Protein AF-A0A6A6LRE2-F1 (afdb_monomer)

Nearest PDB structures (foldseek):
  7k46-assembly1_A  TM=4.903E-01  e=3.511E+00  Leishmania major
  8ri0-assembly1_B  TM=2.936E-01  e=2.768E+00  Calditerrivibrio nitroreducens DSM 19672
  7mcc-assembly1_A  TM=1.899E-01  e=9.495E-01  synthetic construct
  8b1n-assembly1_B  TM=1.953E-01  e=1.826E+00  Calditerrivibrio nitroreducens DSM 19672

Solvent-accessible surface area (backbone atoms only — not comparable to full-atom values): 10966 Å² total; per-residue (Å²): 141,81,86,86,85,83,89,87,81,65,94,79,67,70,78,84,81,46,69,27,75,50,78,63,72,45,72,69,55,50,36,72,47,63,49,80,88,80,60,58,72,62,46,54,52,52,38,48,55,50,32,63,72,76,34,50,70,57,55,57,51,50,75,78,42,86,87,75,54,40,70,54,39,33,53,69,32,59,40,67,54,50,74,66,56,50,50,51,52,45,44,75,71,64,58,61,95,83,73,78,80,80,84,83,68,97,49,86,91,42,59,67,55,53,45,52,51,40,48,72,25,52,33,29,34,40,63,42,68,86,39,69,65,47,44,52,35,51,50,47,24,65,73,72,33,80,87,69,39,53,73,47,69,76,58,44,37,61,49,36,48,51,64,71,71,40,86,81,79,49,68,79,81,71,59,83,132

Structure (mmCIF, N/CA/C/O backbone):
data_AF-A0A6A6LRE2-F1
#
_entry.id   AF-A0A6A6LRE2-F1
#
loop_
_atom_site.group_PDB
_atom_site.id
_atom_site.type_symbol
_atom_site.label_atom_id
_atom_site.label_alt_id
_atom_site.label_comp_id
_atom_site.label_asym_id
_atom_site.label_entity_id
_atom_site.label_seq_id
_atom_site.pdbx_PDB_ins_code
_atom_site.Cartn_x
_atom_site.Cartn_y
_atom_site.Cartn_z
_atom_site.occupancy
_atom_site.B_iso_or_equiv
_atom_site.auth_seq_id
_atom_site.auth_comp_id
_atom_site.auth_asym_id
_atom_site.auth_atom_id
_atom_site.pdbx_PDB_model_num
ATOM 1 N N . MET A 1 1 ? 33.422 -39.144 -22.796 1.00 39.78 1 MET A N 1
ATOM 2 C CA . MET A 1 1 ? 33.133 -37.848 -22.150 1.00 39.78 1 MET A CA 1
ATOM 3 C C . MET A 1 1 ? 33.343 -36.748 -23.174 1.00 39.78 1 MET A C 1
ATOM 5 O O . MET A 1 1 ? 34.479 -36.394 -23.447 1.00 39.78 1 MET A O 1
ATOM 9 N N . THR A 1 2 ? 32.272 -36.246 -23.777 1.00 32.09 2 THR A N 1
ATOM 10 C CA . THR A 1 2 ? 32.307 -35.033 -24.606 1.00 32.09 2 THR A CA 1
ATOM 11 C C . THR A 1 2 ? 31.165 -34.155 -24.126 1.00 32.09 2 THR A C 1
ATOM 13 O O . THR A 1 2 ? 29.997 -34.486 -24.305 1.00 32.09 2 THR A O 1
ATOM 16 N N . SER A 1 3 ? 31.539 -33.102 -23.403 1.00 36.81 3 SER A N 1
ATOM 17 C CA . SER A 1 3 ? 30.652 -32.123 -22.783 1.00 36.81 3 SER A CA 1
ATOM 18 C C . SER A 1 3 ? 29.884 -31.359 -23.862 1.00 36.81 3 SER A C 1
ATOM 20 O O . SER A 1 3 ? 30.458 -30.544 -24.581 1.00 36.81 3 SER A O 1
ATOM 22 N N . THR A 1 4 ? 28.585 -31.620 -23.995 1.00 38.66 4 THR A N 1
ATOM 23 C CA . THR A 1 4 ? 27.664 -30.771 -24.758 1.00 38.66 4 THR A CA 1
ATOM 24 C C . THR A 1 4 ? 27.274 -29.571 -23.904 1.00 38.66 4 THR A C 1
ATOM 26 O O . THR A 1 4 ? 26.197 -29.528 -23.315 1.00 38.66 4 THR A O 1
ATOM 29 N N . ALA A 1 5 ? 28.167 -28.590 -23.833 1.00 47.06 5 ALA A N 1
ATOM 30 C CA . ALA A 1 5 ? 27.846 -27.247 -23.380 1.00 47.06 5 ALA A CA 1
ATOM 31 C C . ALA A 1 5 ? 27.631 -26.352 -24.607 1.00 47.06 5 ALA A C 1
ATOM 33 O O . ALA A 1 5 ? 28.566 -25.722 -25.086 1.00 47.06 5 ALA A O 1
ATOM 34 N N . SER A 1 6 ? 26.406 -26.305 -25.132 1.00 43.59 6 SER A N 1
ATOM 35 C CA . SER A 1 6 ? 25.909 -25.139 -25.877 1.00 43.59 6 SER A CA 1
ATOM 36 C C . SER A 1 6 ? 24.416 -25.267 -26.169 1.00 43.59 6 SER A C 1
ATOM 38 O O . SER A 1 6 ? 23.988 -25.999 -27.056 1.00 43.59 6 SER A O 1
ATOM 40 N N . LYS A 1 7 ? 23.605 -24.512 -25.425 1.00 48.03 7 LYS A N 1
ATOM 41 C CA . LYS A 1 7 ? 22.405 -23.840 -25.949 1.00 48.03 7 LYS A CA 1
ATOM 42 C C . LYS A 1 7 ? 21.837 -22.913 -24.883 1.00 48.03 7 LYS A C 1
ATOM 44 O O . LYS A 1 7 ? 20.821 -23.192 -24.262 1.00 48.03 7 LYS A O 1
ATOM 49 N N . MET A 1 8 ? 22.509 -21.786 -24.667 1.00 41.78 8 MET A N 1
ATOM 50 C CA . MET A 1 8 ? 21.867 -20.649 -24.014 1.00 41.78 8 MET A CA 1
ATOM 51 C C . MET A 1 8 ? 22.554 -19.348 -24.423 1.00 41.78 8 MET A C 1
ATOM 53 O O . MET A 1 8 ? 23.252 -18.719 -23.645 1.00 41.78 8 MET A O 1
ATOM 57 N N . ASN A 1 9 ? 22.408 -18.990 -25.697 1.00 49.28 9 ASN A N 1
ATOM 58 C CA . ASN A 1 9 ? 22.479 -17.599 -26.137 1.00 49.28 9 ASN A CA 1
ATOM 59 C C . ASN A 1 9 ? 21.846 -17.504 -27.524 1.00 49.28 9 ASN A C 1
ATOM 61 O O . ASN A 1 9 ? 22.518 -17.535 -28.550 1.00 49.28 9 ASN A O 1
ATOM 65 N N . ASP A 1 10 ? 20.516 -17.465 -27.530 1.00 46.81 10 ASP A N 1
ATOM 66 C CA . ASP A 1 10 ? 19.758 -16.966 -28.668 1.00 46.81 10 ASP A CA 1
ATOM 67 C C . ASP A 1 10 ? 19.654 -15.435 -28.517 1.00 46.81 10 ASP A C 1
ATOM 69 O O . ASP A 1 10 ? 18.978 -14.969 -27.593 1.00 46.81 10 ASP A O 1
ATOM 73 N N . PRO A 1 11 ? 20.312 -14.640 -29.381 1.00 50.22 11 PRO A N 1
ATOM 74 C CA . PRO A 1 11 ? 20.306 -13.180 -29.307 1.00 50.22 11 PRO A CA 1
ATOM 75 C C . PRO A 1 11 ? 18.932 -12.560 -29.625 1.00 50.22 11 PRO A C 1
ATOM 77 O O . PRO A 1 11 ? 18.766 -11.349 -29.498 1.00 50.22 11 PRO A O 1
ATOM 80 N N . THR A 1 12 ? 17.935 -13.362 -30.020 1.00 53.50 12 THR A N 1
ATOM 81 C CA . THR A 1 12 ? 16.563 -12.900 -30.282 1.00 53.50 12 THR A CA 1
ATOM 82 C C . THR A 1 12 ? 15.656 -12.940 -29.049 1.00 53.50 12 THR A C 1
ATOM 84 O O . THR A 1 12 ? 14.583 -12.327 -29.048 1.00 53.50 12 THR A O 1
ATOM 87 N N . ARG A 1 13 ? 16.074 -13.600 -27.959 1.00 50.62 13 ARG A N 1
ATOM 88 C CA . ARG A 1 13 ? 15.261 -13.709 -26.746 1.00 50.62 13 ARG A CA 1
ATOM 89 C C . ARG A 1 13 ? 15.410 -12.443 -25.903 1.00 50.62 13 ARG A C 1
ATOM 91 O O . ARG A 1 13 ? 16.277 -12.354 -25.038 1.00 50.62 13 ARG A O 1
ATOM 98 N N . ARG A 1 14 ? 14.548 -11.449 -26.153 1.00 58.88 14 ARG A N 1
ATOM 99 C CA . ARG A 1 14 ? 14.408 -10.291 -25.253 1.00 58.88 14 ARG A CA 1
ATOM 100 C C . ARG A 1 14 ? 14.178 -10.809 -23.824 1.00 58.88 14 ARG A C 1
ATOM 102 O O . ARG A 1 14 ? 13.341 -11.703 -23.665 1.00 58.88 14 ARG A O 1
ATOM 109 N N . PRO A 1 15 ? 14.891 -10.292 -22.806 1.00 64.00 15 PRO A N 1
ATOM 110 C CA . PRO A 1 15 ? 14.626 -10.675 -21.427 1.00 64.00 15 PRO A CA 1
ATOM 111 C C . PRO A 1 15 ? 13.144 -10.441 -21.122 1.00 64.00 15 PRO A C 1
ATOM 113 O O . PRO A 1 15 ? 12.577 -9.419 -21.519 1.00 64.00 15 PRO A O 1
ATOM 116 N N . SER A 1 16 ? 12.505 -11.431 -20.496 1.00 69.19 16 SER A N 1
ATOM 117 C CA . SER A 1 16 ? 11.096 -11.345 -20.123 1.00 69.19 16 SER A CA 1
ATOM 118 C C . SER A 1 16 ? 10.904 -10.132 -19.226 1.00 69.19 16 SER A C 1
ATOM 120 O O . SER A 1 16 ? 11.509 -10.060 -18.157 1.00 69.19 16 SER A O 1
ATOM 122 N N . ARG A 1 17 ? 10.078 -9.185 -19.672 1.00 80.06 17 ARG A N 1
ATOM 123 C CA . ARG A 1 17 ? 9.753 -8.019 -18.860 1.00 80.06 17 ARG A CA 1
ATOM 124 C C . ARG A 1 17 ? 8.827 -8.409 -17.726 1.00 80.06 17 ARG A C 1
ATOM 126 O O . ARG A 1 17 ? 7.897 -9.186 -17.947 1.00 80.06 17 ARG A O 1
ATOM 133 N N . TYR A 1 18 ? 9.044 -7.845 -16.549 1.00 84.00 18 TYR A N 1
ATOM 134 C CA . TYR A 1 18 ? 8.196 -8.121 -15.398 1.00 84.00 18 TYR A CA 1
ATOM 135 C C . TYR A 1 18 ? 7.998 -6.896 -14.508 1.00 84.00 18 TYR A C 1
ATOM 137 O O . TYR A 1 18 ? 8.853 -6.013 -14.399 1.00 84.00 18 TYR A O 1
ATOM 145 N N . LEU A 1 19 ? 6.826 -6.858 -13.875 1.00 86.62 19 LEU A N 1
ATOM 146 C CA . LEU A 1 19 ? 6.500 -5.917 -12.816 1.00 86.62 19 LEU A CA 1
ATOM 147 C C . LEU A 1 19 ? 6.725 -6.607 -11.473 1.00 86.62 19 LEU A C 1
ATOM 149 O O . LEU A 1 19 ? 6.211 -7.702 -11.250 1.00 86.62 19 LEU A O 1
ATOM 153 N N . ALA A 1 20 ? 7.455 -5.952 -10.577 1.00 88.12 20 ALA A N 1
ATOM 154 C CA . ALA A 1 20 ? 7.550 -6.367 -9.185 1.00 88.12 20 ALA A CA 1
ATOM 155 C C . ALA A 1 20 ? 6.545 -5.570 -8.347 1.00 88.12 20 ALA A C 1
ATOM 157 O O . ALA A 1 20 ? 6.558 -4.338 -8.371 1.00 88.12 20 ALA A O 1
ATOM 158 N N . LEU A 1 21 ? 5.678 -6.269 -7.610 1.00 87.88 21 LEU A N 1
ATOM 159 C CA . LEU A 1 21 ? 4.723 -5.670 -6.681 1.00 87.88 21 LEU A CA 1
ATOM 160 C C . LEU A 1 21 ? 5.134 -5.992 -5.245 1.00 87.88 21 LEU A C 1
ATOM 162 O O . LEU A 1 21 ? 5.097 -7.147 -4.833 1.00 87.88 21 LEU A O 1
ATOM 166 N N . HIS A 1 22 ? 5.456 -4.965 -4.467 1.00 87.94 22 HIS A N 1
ATOM 167 C CA . HIS A 1 22 ? 5.666 -5.095 -3.031 1.00 87.94 22 HIS A CA 1
ATOM 168 C C . HIS A 1 22 ? 4.371 -4.768 -2.269 1.00 87.94 22 HIS A C 1
ATOM 170 O O . HIS A 1 22 ? 3.950 -3.607 -2.183 1.00 87.94 22 HIS A O 1
ATOM 176 N N . LEU A 1 23 ? 3.733 -5.811 -1.729 1.00 86.38 23 LEU A N 1
ATOM 177 C CA . LEU A 1 23 ? 2.517 -5.725 -0.920 1.00 86.38 23 LEU A CA 1
ATOM 178 C C . LEU A 1 23 ? 2.867 -5.663 0.573 1.00 86.38 23 LEU A C 1
ATOM 180 O O . LEU A 1 23 ? 3.292 -6.653 1.157 1.00 86.38 23 LEU A O 1
ATOM 184 N N . ARG A 1 24 ? 2.621 -4.521 1.221 1.00 88.38 24 ARG A N 1
ATOM 185 C CA . ARG A 1 24 ? 2.691 -4.377 2.684 1.00 88.38 24 ARG A CA 1
ATOM 186 C C . ARG A 1 24 ? 1.304 -4.562 3.310 1.00 88.38 24 ARG A C 1
ATOM 188 O O . ARG A 1 24 ? 0.664 -3.591 3.712 1.00 88.38 24 ARG A O 1
ATOM 195 N N . PHE A 1 25 ? 0.838 -5.809 3.344 1.00 89.25 25 PHE A N 1
ATOM 196 C CA . PHE A 1 25 ? -0.450 -6.214 3.929 1.00 89.25 25 PHE A CA 1
ATOM 197 C C . PHE A 1 25 ? -0.252 -7.344 4.955 1.00 89.25 25 PHE A C 1
ATOM 199 O O . PHE A 1 25 ? -0.850 -8.410 4.877 1.00 89.25 25 PHE A O 1
ATOM 206 N N . GLU A 1 26 ? 0.669 -7.120 5.888 1.00 88.56 26 GLU A N 1
ATOM 207 C CA . GLU A 1 26 ? 0.989 -8.034 6.988 1.00 88.56 26 GLU A CA 1
ATOM 208 C C . GLU A 1 26 ? 0.145 -7.704 8.231 1.00 88.56 26 GLU A C 1
ATOM 210 O O . GLU A 1 26 ? -0.308 -6.569 8.403 1.00 88.56 26 GLU A O 1
ATOM 215 N N . VAL A 1 27 ? -0.062 -8.687 9.116 1.00 90.56 27 VAL A N 1
ATOM 216 C CA . VAL A 1 27 ? -0.924 -8.548 10.307 1.00 90.56 27 VAL A CA 1
ATOM 217 C C . VAL A 1 27 ? -0.505 -7.394 11.224 1.00 90.56 27 VAL A C 1
ATOM 219 O O . VAL A 1 27 ? -1.363 -6.693 11.756 1.00 90.56 27 VAL A O 1
ATOM 222 N N . ASP A 1 28 ? 0.797 -7.135 11.356 1.00 90.88 28 ASP A N 1
ATOM 223 C CA . ASP A 1 28 ? 1.349 -6.018 12.125 1.00 90.88 28 AS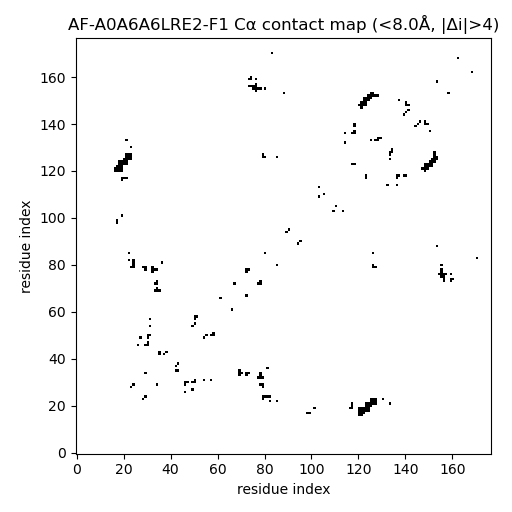P A CA 1
ATOM 224 C C . ASP A 1 28 ? 0.906 -4.665 11.545 1.00 90.88 28 ASP A C 1
ATOM 226 O O . ASP A 1 28 ? 0.428 -3.797 12.277 1.00 90.88 28 ASP A O 1
ATOM 230 N N . MET A 1 29 ? 0.992 -4.508 10.224 1.00 91.44 29 MET A N 1
ATOM 231 C CA . MET A 1 29 ? 0.617 -3.298 9.503 1.00 91.44 29 MET A CA 1
ATOM 232 C C . MET A 1 29 ? -0.897 -3.077 9.531 1.00 91.44 29 MET A C 1
ATOM 234 O O . MET A 1 29 ? -1.368 -1.962 9.779 1.00 91.44 29 MET A O 1
ATOM 238 N N . ILE A 1 30 ? -1.669 -4.142 9.306 1.00 93.00 30 ILE A N 1
ATOM 239 C CA . ILE A 1 30 ? -3.135 -4.134 9.349 1.00 93.00 30 ILE A CA 1
ATOM 240 C C . ILE A 1 30 ? -3.600 -3.731 10.755 1.00 93.00 30 ILE A C 1
ATOM 242 O O . ILE A 1 30 ? -4.378 -2.783 10.906 1.00 93.00 30 ILE A O 1
ATOM 246 N N . ALA A 1 31 ? -3.055 -4.366 11.796 1.00 93.75 31 ALA A N 1
ATOM 247 C CA . ALA A 1 31 ? -3.342 -4.038 13.185 1.00 93.75 31 ALA A CA 1
ATOM 248 C C . ALA A 1 31 ? -2.956 -2.587 13.514 1.00 93.75 31 ALA A C 1
ATOM 250 O O . ALA A 1 31 ? -3.795 -1.833 14.012 1.00 93.75 31 ALA A O 1
ATOM 251 N N . TYR A 1 32 ? -1.740 -2.151 13.180 1.00 92.62 32 TYR A N 1
ATOM 252 C CA . TYR A 1 32 ? -1.270 -0.793 13.465 1.00 92.62 32 TYR A CA 1
ATOM 253 C C . TYR A 1 32 ? -2.113 0.299 12.781 1.00 92.62 32 TYR A C 1
ATOM 255 O O . TYR A 1 32 ? -2.292 1.383 13.334 1.00 92.62 32 TYR A O 1
ATOM 263 N N . SER A 1 33 ? -2.672 0.020 11.597 1.00 92.31 33 SER A N 1
ATOM 264 C CA . SER A 1 33 ? -3.427 1.003 10.807 1.00 92.31 33 SER A CA 1
ATOM 265 C C . SER A 1 33 ? -4.772 1.437 11.403 1.00 92.31 33 SER A C 1
ATOM 267 O O . SER A 1 33 ? -5.283 2.482 11.008 1.00 92.31 33 SER A O 1
ATOM 269 N N . LEU A 1 34 ? -5.342 0.656 12.334 1.00 93.25 34 LEU A N 1
ATOM 270 C CA . LEU A 1 34 ? -6.691 0.848 12.908 1.00 93.25 34 LEU A CA 1
ATOM 271 C C . LEU A 1 34 ? -7.839 0.859 11.881 1.00 93.25 34 LEU A C 1
ATOM 273 O O . LEU A 1 34 ? -8.947 1.290 12.194 1.00 93.25 34 LEU A O 1
ATOM 277 N N . CYS A 1 35 ? -7.580 0.399 10.660 1.00 92.12 35 CYS A N 1
ATOM 278 C CA . CYS A 1 35 ? -8.588 0.286 9.619 1.00 92.12 35 CYS A CA 1
ATOM 279 C C . CYS A 1 35 ? -9.359 -1.035 9.711 1.00 92.12 35 CYS A C 1
ATOM 281 O O . CYS A 1 35 ? -8.946 -1.962 10.409 1.00 92.12 35 CYS A O 1
ATOM 283 N N . GLU A 1 36 ? -10.463 -1.086 8.969 1.00 90.69 36 GLU A N 1
ATOM 284 C CA . GLU A 1 36 ? -11.266 -2.285 8.728 1.00 90.69 36 GLU A CA 1
ATOM 285 C C . GLU A 1 36 ? -11.164 -2.664 7.241 1.00 90.69 36 GLU A C 1
ATOM 287 O O . GLU A 1 36 ? -11.062 -1.784 6.366 1.00 90.69 36 GLU A O 1
ATOM 292 N N . PHE A 1 37 ? -11.160 -3.969 6.962 1.00 89.81 37 PHE A N 1
ATOM 293 C CA . PHE A 1 37 ? -10.911 -4.538 5.631 1.00 89.81 37 PHE A CA 1
ATOM 294 C C . PHE A 1 37 ? -12.008 -5.497 5.161 1.00 89.81 37 PHE A C 1
ATOM 296 O O . PHE A 1 37 ? -11.875 -6.106 4.105 1.00 89.81 37 PHE A O 1
ATOM 303 N N . GLY A 1 38 ? -13.129 -5.554 5.883 1.00 85.94 38 GLY A N 1
ATOM 304 C CA . GLY A 1 38 ? -14.327 -6.281 5.462 1.00 85.94 38 GLY A CA 1
ATOM 305 C C . GLY A 1 38 ? -14.488 -7.669 6.080 1.00 85.94 38 GLY A C 1
ATOM 306 O O . GLY A 1 38 ? -15.487 -8.321 5.801 1.00 85.94 38 GLY A O 1
ATOM 307 N N . GLY A 1 39 ? -13.588 -8.106 6.967 1.00 85.56 39 GLY A N 1
ATOM 308 C CA . GLY A 1 39 ? -13.686 -9.395 7.664 1.00 85.56 39 GLY A CA 1
ATOM 309 C C . GLY A 1 39 ? -14.659 -9.439 8.857 1.00 85.56 39 GLY A C 1
ATOM 310 O O . GLY A 1 39 ? -14.627 -10.380 9.647 1.00 85.56 39 GLY A O 1
ATOM 311 N N . GLY A 1 40 ? -15.522 -8.430 9.018 1.00 91.44 40 GLY A N 1
ATOM 312 C CA . GLY A 1 40 ? -16.585 -8.423 10.029 1.00 91.44 40 GLY A CA 1
ATOM 313 C C . GLY A 1 40 ? -16.091 -8.398 11.482 1.00 91.44 40 GLY A C 1
ATOM 314 O O . GLY A 1 40 ? -15.034 -7.854 11.797 1.00 91.44 40 GLY A O 1
ATOM 315 N N . GLU A 1 41 ? -16.890 -8.954 12.396 1.00 94.06 41 GLU A N 1
ATOM 316 C CA . GLU A 1 41 ? -16.588 -8.938 13.838 1.00 94.06 41 GLU A CA 1
ATOM 317 C C . GLU A 1 41 ? -15.398 -9.828 14.218 1.00 94.06 41 GLU A C 1
ATOM 319 O O . GLU A 1 41 ? -14.703 -9.545 15.197 1.00 94.06 41 GLU A O 1
ATOM 324 N N . ASP A 1 42 ? -15.124 -10.869 13.432 1.00 94.69 42 ASP A N 1
ATOM 325 C CA . ASP A 1 42 ? -13.981 -11.749 13.661 1.00 94.69 42 ASP A CA 1
ATOM 326 C C . ASP A 1 42 ? -12.660 -11.013 13.397 1.00 94.69 42 ASP A C 1
ATOM 328 O O . ASP A 1 42 ? -11.802 -10.983 14.282 1.00 94.69 42 ASP A O 1
ATOM 332 N N . GLU A 1 43 ? -12.546 -10.295 12.269 1.00 92.56 43 GLU A N 1
ATOM 333 C CA . GLU A 1 43 ? -11.396 -9.421 11.975 1.00 92.56 43 GLU A CA 1
ATOM 334 C C . GLU A 1 43 ? -11.176 -8.397 13.096 1.00 92.56 43 GLU A C 1
ATOM 336 O O . GLU A 1 43 ? -10.060 -8.223 13.595 1.00 92.56 43 GLU A O 1
ATOM 341 N N . LYS A 1 44 ? -12.246 -7.728 13.541 1.00 93.56 44 LYS A N 1
ATOM 342 C CA . LYS A 1 44 ? -12.154 -6.720 14.608 1.00 93.56 44 LYS A CA 1
ATOM 343 C C . LYS A 1 44 ? -11.622 -7.319 15.904 1.00 93.56 44 LYS A C 1
ATOM 345 O O . LYS A 1 44 ? -10.774 -6.701 16.555 1.00 93.56 44 LYS A O 1
ATOM 350 N N . ARG A 1 45 ? -12.109 -8.505 16.281 1.00 95.50 45 ARG A N 1
ATOM 351 C CA . ARG A 1 45 ? -11.697 -9.211 17.499 1.00 95.50 45 ARG A CA 1
ATOM 352 C C . ARG A 1 45 ? -10.229 -9.623 17.430 1.00 95.50 45 ARG A C 1
ATOM 354 O O . ARG A 1 45 ? -9.484 -9.340 18.368 1.00 95.50 45 ARG A O 1
ATOM 361 N N . GLU A 1 46 ? -9.805 -10.228 16.327 1.00 95.31 46 GLU A N 1
ATOM 362 C CA . GLU A 1 46 ? -8.425 -10.688 16.134 1.00 95.31 46 GLU A CA 1
ATOM 363 C C . GLU A 1 46 ? -7.432 -9.525 16.111 1.00 95.31 46 GLU A C 1
ATOM 365 O O . GLU A 1 46 ? -6.448 -9.524 16.855 1.00 95.31 46 GLU A O 1
ATOM 370 N N . LEU A 1 47 ? -7.719 -8.474 15.338 1.00 94.50 47 LEU A N 1
ATOM 371 C CA . LEU A 1 47 ? -6.846 -7.305 15.272 1.00 94.50 47 LEU A CA 1
ATOM 372 C C . LEU A 1 47 ? -6.801 -6.550 16.602 1.00 94.50 47 LEU A C 1
ATOM 374 O O . LEU A 1 47 ? -5.766 -5.984 16.950 1.00 94.50 47 LEU A O 1
ATOM 378 N N . LYS A 1 48 ? -7.898 -6.524 17.368 1.00 93.88 48 LYS A N 1
ATOM 379 C CA . LYS A 1 48 ? -7.894 -5.953 18.720 1.00 93.88 48 LYS A CA 1
ATOM 380 C C . LYS A 1 48 ? -6.950 -6.729 19.641 1.00 93.88 48 LYS A C 1
ATOM 382 O O . LYS A 1 48 ? -6.083 -6.104 20.250 1.00 93.88 48 LYS A O 1
ATOM 387 N N . ALA A 1 49 ? -7.054 -8.0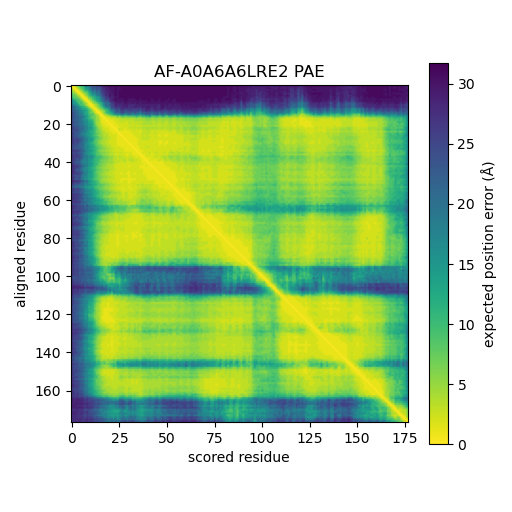56 19.677 1.00 95.25 49 ALA A N 1
ATOM 388 C CA . ALA A 1 49 ? -6.165 -8.898 20.480 1.00 95.25 49 ALA A CA 1
ATOM 389 C C . ALA A 1 49 ? -4.689 -8.743 20.063 1.00 95.25 49 ALA A C 1
ATOM 391 O O . ALA A 1 49 ? -3.800 -8.640 20.914 1.00 95.25 49 ALA A O 1
ATOM 392 N N . TYR A 1 50 ? -4.417 -8.642 18.757 1.00 96.12 50 TYR A N 1
ATOM 393 C CA . TYR A 1 50 ? -3.068 -8.390 18.249 1.00 96.12 50 TYR A CA 1
ATOM 394 C C . TYR A 1 50 ? -2.525 -7.031 18.717 1.00 96.12 50 TYR A C 1
ATOM 396 O O . TYR A 1 50 ? -1.380 -6.938 19.156 1.00 96.12 50 TYR A O 1
ATOM 404 N N . ARG A 1 51 ? -3.341 -5.968 18.685 1.00 95.25 51 ARG A N 1
ATOM 405 C CA . ARG A 1 51 ? -2.928 -4.627 19.142 1.00 95.25 51 ARG A CA 1
ATOM 406 C C . ARG A 1 51 ? -2.639 -4.579 20.634 1.00 95.25 51 ARG A C 1
ATOM 408 O O . ARG A 1 51 ? -1.666 -3.950 21.033 1.00 95.25 51 ARG A O 1
ATOM 415 N N . GLU A 1 52 ? -3.469 -5.226 21.442 1.00 93.94 52 GLU A N 1
ATOM 416 C CA . GLU A 1 52 ? -3.295 -5.263 22.897 1.00 93.94 52 GLU A CA 1
ATOM 417 C C . GLU A 1 52 ? -2.006 -5.990 23.296 1.00 93.94 52 GLU A C 1
ATOM 419 O O . GLU A 1 52 ? -1.323 -5.560 24.223 1.00 93.94 52 GLU A O 1
ATOM 424 N N . SER A 1 53 ? -1.637 -7.038 22.558 1.00 95.69 53 SER A N 1
ATOM 425 C CA . SER A 1 53 ? -0.417 -7.810 22.812 1.00 95.69 53 SER A CA 1
ATOM 426 C C . SER A 1 53 ? 0.851 -7.171 22.229 1.00 95.69 53 SER A C 1
ATOM 428 O O . SER A 1 53 ? 1.871 -7.122 22.912 1.00 95.69 53 SER A O 1
ATOM 430 N N . HIS A 1 54 ? 0.809 -6.661 20.994 1.00 95.88 54 HIS A N 1
ATOM 431 C CA . HIS A 1 54 ? 2.010 -6.228 20.259 1.00 95.88 54 HIS A CA 1
ATOM 432 C C . HIS A 1 54 ? 2.212 -4.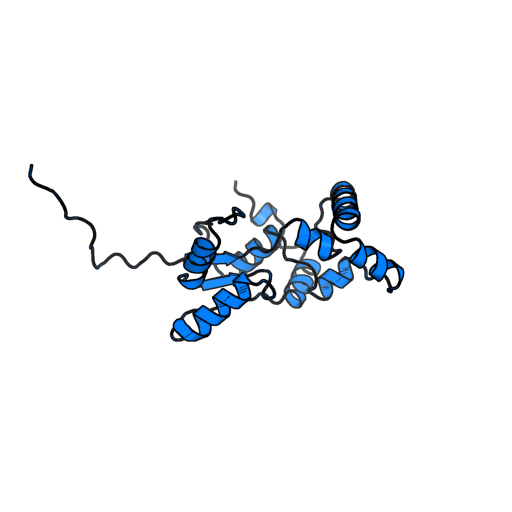708 20.235 1.00 95.88 54 HIS A C 1
ATOM 434 O O . HIS A 1 54 ? 3.327 -4.234 20.022 1.00 95.88 54 HIS A O 1
ATOM 440 N N . PHE A 1 55 ? 1.154 -3.925 20.461 1.00 95.25 55 PHE A N 1
ATOM 441 C CA . PHE A 1 55 ? 1.188 -2.462 20.387 1.00 95.25 55 PHE A CA 1
ATOM 442 C C . PHE A 1 55 ? 0.578 -1.787 21.634 1.00 95.25 55 PHE A C 1
ATOM 444 O O . PHE A 1 55 ? -0.270 -0.899 21.496 1.00 95.25 55 PHE A O 1
ATOM 451 N N . PRO A 1 56 ? 1.018 -2.124 22.864 1.00 93.00 56 PRO A N 1
ATOM 452 C CA . PRO A 1 56 ? 0.427 -1.578 24.091 1.00 93.00 56 PRO A CA 1
ATOM 453 C C . PRO A 1 56 ? 0.500 -0.043 24.151 1.00 93.00 56 PRO A C 1
ATOM 455 O O . PRO A 1 56 ? -0.486 0.618 24.473 1.00 93.00 56 PRO A O 1
ATOM 458 N N . LEU A 1 57 ? 1.622 0.543 23.717 1.00 92.12 57 LEU A N 1
ATOM 459 C CA . LEU A 1 57 ? 1.811 2.000 23.663 1.00 92.12 57 LEU A CA 1
ATOM 460 C C . LEU A 1 57 ? 0.875 2.695 22.659 1.00 92.12 57 LEU A C 1
ATOM 462 O O . LEU A 1 57 ? 0.495 3.852 22.853 1.00 92.12 57 LEU A O 1
ATOM 466 N N . LEU A 1 58 ? 0.496 2.009 21.573 1.00 89.81 58 LEU A N 1
ATOM 467 C CA . LEU A 1 58 ? -0.486 2.529 20.619 1.00 89.81 58 LEU A CA 1
ATOM 468 C C . LEU A 1 58 ? -1.861 2.610 21.286 1.00 89.81 58 LEU A C 1
ATOM 470 O O . LEU A 1 58 ? -2.523 3.641 21.186 1.00 89.81 58 LEU A O 1
ATOM 474 N N . ILE A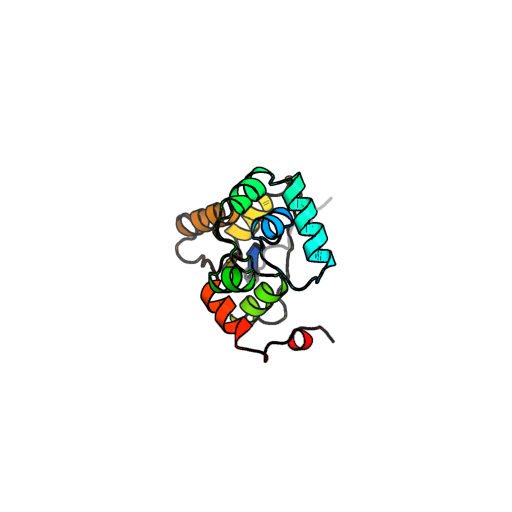 1 59 ? -2.265 1.555 21.997 1.00 91.12 59 ILE A N 1
ATOM 475 C CA . ILE A 1 59 ? -3.536 1.514 22.726 1.00 91.12 59 ILE A CA 1
ATOM 476 C C . ILE A 1 59 ? -3.588 2.601 23.806 1.00 91.12 59 ILE A C 1
ATOM 478 O O . ILE A 1 59 ? -4.595 3.300 23.915 1.00 91.12 59 ILE A O 1
ATOM 482 N N . GLU A 1 60 ? -2.507 2.811 24.559 1.00 90.00 60 GLU A N 1
ATOM 483 C CA . GLU A 1 60 ? -2.429 3.904 25.538 1.00 90.00 60 GLU A CA 1
ATOM 484 C C . GLU A 1 60 ? -2.586 5.283 24.891 1.00 90.00 60 GLU A C 1
ATOM 486 O O . GLU A 1 60 ? -3.364 6.110 25.368 1.00 90.00 60 GLU A O 1
ATOM 491 N N . ARG A 1 61 ? -1.915 5.527 23.760 1.00 88.69 61 ARG A N 1
ATOM 492 C CA . ARG A 1 61 ? -2.048 6.791 23.022 1.00 88.69 61 ARG A CA 1
ATOM 493 C C . ARG A 1 61 ? -3.473 7.017 22.523 1.00 88.69 61 ARG A C 1
ATOM 495 O O . ARG A 1 61 ? -3.953 8.151 22.550 1.00 88.69 61 ARG A O 1
ATOM 502 N N . LEU A 1 62 ? -4.145 5.960 22.072 1.00 87.94 62 LEU A N 1
ATOM 503 C CA . LEU A 1 62 ? -5.515 6.043 21.569 1.00 87.94 62 LEU A CA 1
ATOM 504 C C . LEU A 1 62 ? -6.515 6.417 22.660 1.00 87.94 62 LEU A C 1
ATOM 506 O O . LEU A 1 62 ? -7.438 7.170 22.370 1.00 87.94 62 LEU A O 1
ATOM 510 N N . LYS A 1 63 ? -6.302 5.988 23.912 1.00 88.00 63 LYS A N 1
ATOM 511 C CA . LYS A 1 63 ? -7.141 6.411 25.050 1.00 88.00 63 LYS A CA 1
ATOM 512 C C . LYS A 1 63 ? -7.114 7.927 25.270 1.00 88.00 63 LYS A C 1
ATOM 514 O O . LYS A 1 63 ? -8.115 8.500 25.681 1.00 88.00 63 LYS A O 1
ATOM 519 N N . ASN A 1 64 ? -5.986 8.567 24.961 1.00 87.94 64 ASN A N 1
ATOM 520 C CA . ASN A 1 64 ? -5.773 10.005 25.149 1.00 87.94 64 ASN A CA 1
ATOM 521 C C . ASN A 1 64 ? -6.064 10.838 23.888 1.00 87.94 64 ASN A C 1
ATOM 523 O O . ASN A 1 64 ? -5.897 12.056 23.902 1.00 87.94 64 ASN A O 1
ATOM 527 N N . SER A 1 65 ? -6.458 10.197 22.785 1.00 86.50 65 SER A N 1
ATOM 528 C CA . SER A 1 65 ? -6.658 10.846 21.487 1.00 86.50 65 SER A CA 1
ATOM 529 C C . SER A 1 65 ? -8.126 10.817 21.077 1.00 86.50 65 SER A C 1
ATOM 531 O O . SER A 1 65 ? -8.876 9.917 21.447 1.00 86.50 65 SER A O 1
ATOM 533 N N . LYS A 1 66 ? -8.547 11.780 20.248 1.00 87.25 66 LYS A N 1
ATOM 534 C CA . LYS A 1 66 ? -9.875 11.728 19.627 1.00 87.25 66 LYS A CA 1
ATOM 535 C C . LYS A 1 66 ? -9.956 10.494 18.709 1.00 87.25 66 LYS A C 1
ATOM 537 O O . LYS A 1 66 ? -9.086 10.355 17.845 1.00 87.25 66 LYS A O 1
ATOM 542 N N . PRO A 1 67 ? -10.978 9.629 18.847 1.00 85.12 67 PRO A N 1
ATOM 543 C CA . PRO A 1 67 ? -11.136 8.486 17.961 1.00 85.12 67 PRO A CA 1
ATOM 544 C C . PRO A 1 67 ? -11.426 8.969 16.536 1.00 85.12 67 PRO A C 1
ATOM 546 O O . PRO A 1 67 ? -12.302 9.808 16.320 1.00 85.12 67 PRO A O 1
ATOM 549 N N . ILE A 1 68 ? -10.673 8.442 15.570 1.00 89.44 68 ILE A N 1
ATOM 550 C CA . ILE A 1 68 ? -10.903 8.643 14.136 1.00 89.44 68 ILE A CA 1
ATOM 551 C C . ILE A 1 68 ? -11.581 7.380 13.615 1.00 89.44 68 ILE A C 1
ATOM 553 O O . ILE A 1 68 ? -11.128 6.274 13.906 1.00 89.44 68 ILE A O 1
ATOM 557 N N . SER A 1 69 ? -12.666 7.537 12.857 1.00 90.56 69 SER A N 1
ATOM 558 C CA . SER A 1 69 ? -13.371 6.381 12.296 1.00 90.56 69 SER A CA 1
ATOM 559 C C . SER A 1 69 ? -12.510 5.651 11.246 1.00 90.56 69 SER A C 1
ATOM 561 O O . SER A 1 69 ? -11.768 6.309 10.507 1.00 90.56 69 SER A O 1
ATOM 563 N N . PRO A 1 70 ? -12.630 4.317 11.103 1.00 89.81 70 PRO A N 1
ATOM 564 C CA . PRO A 1 70 ? -11.926 3.564 10.058 1.00 89.81 70 PRO A CA 1
ATOM 565 C C . PRO A 1 70 ? -12.156 4.128 8.647 1.00 89.81 70 PRO A C 1
ATOM 567 O O . PRO A 1 70 ? -11.220 4.264 7.856 1.00 89.81 70 PRO A O 1
ATOM 570 N N . SER A 1 71 ? -13.385 4.557 8.351 1.00 87.94 71 SER A N 1
ATOM 571 C CA . SER A 1 71 ? -13.749 5.181 7.073 1.00 87.94 71 SER A CA 1
ATOM 572 C C . SER A 1 71 ? -13.022 6.508 6.834 1.00 87.94 71 SER A C 1
ATOM 574 O O . SER A 1 71 ? -12.634 6.822 5.708 1.00 87.94 71 SER A O 1
ATOM 576 N N . GLU A 1 72 ? -12.802 7.301 7.881 1.00 91.25 72 GLU A N 1
ATOM 577 C CA . GLU A 1 72 ? -12.038 8.546 7.793 1.00 91.25 72 GLU A CA 1
ATOM 578 C C . GLU A 1 72 ? -10.538 8.277 7.608 1.00 91.25 72 GLU A C 1
ATOM 580 O O . GLU A 1 72 ? -9.901 8.915 6.767 1.00 91.25 72 GLU A O 1
ATOM 585 N N . LEU A 1 73 ? -9.976 7.272 8.292 1.00 91.56 73 LEU A N 1
ATOM 586 C CA . LEU A 1 73 ? -8.594 6.823 8.062 1.00 91.56 73 LEU A CA 1
ATOM 587 C C . LEU A 1 73 ? -8.374 6.391 6.606 1.00 91.56 73 LEU A C 1
ATOM 589 O O . LEU A 1 73 ? -7.362 6.761 5.996 1.00 91.56 73 LEU A O 1
ATOM 593 N N . ARG A 1 74 ? -9.343 5.671 6.029 1.00 90.44 74 ARG A N 1
ATOM 594 C CA . ARG A 1 74 ? -9.341 5.261 4.619 1.00 90.44 74 ARG A CA 1
ATOM 595 C C . ARG A 1 74 ? -9.340 6.475 3.692 1.00 90.44 74 ARG A C 1
ATOM 597 O O . ARG A 1 74 ? -8.440 6.588 2.862 1.00 90.44 74 ARG A O 1
ATOM 604 N N . LYS A 1 75 ? -10.252 7.435 3.891 1.00 89.69 75 LYS A N 1
ATOM 605 C CA . LYS A 1 75 ? -10.315 8.694 3.113 1.00 89.69 75 LYS A CA 1
ATOM 606 C C . LYS A 1 75 ? -9.026 9.515 3.198 1.00 89.69 75 LYS A C 1
ATOM 608 O O . LYS A 1 75 ? -8.593 10.113 2.215 1.00 89.69 75 LYS A O 1
ATOM 613 N N . LEU A 1 76 ? -8.363 9.509 4.354 1.00 91.25 76 LEU A N 1
ATOM 614 C CA . LEU A 1 76 ? -7.068 10.164 4.551 1.00 91.25 76 LEU A CA 1
ATOM 615 C C . LEU A 1 76 ? -5.892 9.400 3.915 1.00 91.25 76 LEU A C 1
ATOM 617 O O . LEU A 1 76 ? -4.767 9.907 3.932 1.00 91.25 76 LEU A O 1
ATOM 621 N N . GLY A 1 77 ? -6.125 8.220 3.331 1.00 89.88 77 GLY A N 1
ATOM 622 C CA . GLY A 1 77 ? -5.103 7.374 2.715 1.00 89.88 77 GLY A CA 1
ATOM 623 C C . GLY A 1 77 ? -4.160 6.723 3.730 1.00 89.88 77 GLY A C 1
ATOM 624 O O . GLY A 1 77 ? -3.018 6.403 3.385 1.00 89.88 77 GLY A O 1
ATOM 625 N N . ARG A 1 78 ? -4.604 6.581 4.988 1.00 91.31 78 ARG A N 1
ATOM 626 C CA . ARG A 1 78 ? -3.822 5.981 6.081 1.00 91.31 78 ARG A CA 1
ATOM 627 C C . ARG A 1 78 ? -3.927 4.459 6.117 1.00 91.31 78 ARG A C 1
ATOM 629 O O . ARG A 1 78 ? -3.004 3.825 6.616 1.00 91.31 78 ARG A O 1
ATOM 636 N N . CYS A 1 79 ? -4.984 3.884 5.548 1.00 91.31 79 CYS A N 1
ATOM 637 C CA . CYS A 1 79 ? -5.114 2.434 5.446 1.00 91.31 79 CYS A CA 1
ATOM 638 C C . CYS A 1 79 ? -4.151 1.855 4.395 1.00 91.31 79 CYS A C 1
ATOM 640 O O . CYS A 1 79 ? -3.914 2.501 3.365 1.00 91.31 79 CYS A O 1
ATOM 642 N N . PRO A 1 80 ? -3.581 0.663 4.630 1.00 91.69 80 PRO A N 1
ATOM 643 C CA . PRO A 1 80 ? -2.943 -0.119 3.581 1.00 91.69 80 PRO A CA 1
ATOM 644 C C . PRO A 1 80 ? -3.973 -0.520 2.515 1.00 91.69 80 PRO A C 1
ATOM 646 O O . PRO A 1 80 ? -5.167 -0.602 2.799 1.00 91.69 80 PRO A O 1
ATOM 649 N N . LEU A 1 81 ? -3.497 -0.743 1.289 1.00 88.81 81 LEU A N 1
ATOM 650 C CA . LEU A 1 81 ? -4.322 -1.328 0.232 1.00 88.81 81 LEU A CA 1
ATOM 651 C C . LEU A 1 81 ? -4.462 -2.826 0.489 1.00 88.81 81 LEU A C 1
ATOM 653 O O . LEU A 1 81 ? -3.454 -3.473 0.789 1.00 88.81 81 LEU A O 1
ATOM 657 N N . THR A 1 82 ? -5.669 -3.364 0.339 1.00 87.88 82 THR A N 1
ATOM 658 C CA . THR A 1 82 ? -5.866 -4.816 0.339 1.00 87.88 82 THR A CA 1
ATOM 659 C C . THR A 1 82 ? -5.246 -5.438 -0.917 1.00 87.88 82 THR A C 1
ATOM 661 O O . THR A 1 82 ? -5.013 -4.731 -1.910 1.00 87.88 82 THR A O 1
ATOM 664 N N . PRO A 1 83 ? -4.953 -6.749 -0.912 1.00 85.06 83 PRO A N 1
ATOM 665 C CA . PRO A 1 83 ? -4.498 -7.448 -2.110 1.00 85.06 83 PRO A CA 1
ATOM 666 C C . PRO A 1 83 ? -5.443 -7.245 -3.304 1.00 85.06 83 PRO A C 1
ATOM 668 O O . PRO A 1 83 ? -4.979 -7.024 -4.423 1.00 85.06 83 PRO A O 1
ATOM 671 N N . GLU A 1 84 ? -6.753 -7.226 -3.059 1.00 81.44 84 GLU A N 1
ATOM 672 C CA . GLU A 1 84 ? -7.788 -6.979 -4.063 1.00 81.44 84 GLU A CA 1
ATOM 673 C C . GLU A 1 84 ? -7.674 -5.557 -4.621 1.00 81.44 84 GLU A C 1
ATOM 675 O O . GLU A 1 84 ? -7.557 -5.375 -5.830 1.00 81.44 84 GLU A O 1
ATOM 680 N N . GLU A 1 85 ? -7.611 -4.534 -3.762 1.00 86.12 85 GLU A N 1
ATOM 681 C CA . GLU A 1 85 ? -7.439 -3.143 -4.197 1.00 86.12 85 GLU A CA 1
ATOM 682 C C . GLU A 1 85 ? -6.145 -2.951 -5.002 1.00 86.12 85 GLU A C 1
ATOM 684 O O . GLU A 1 85 ? -6.128 -2.235 -6.005 1.00 86.12 85 GLU A O 1
ATOM 689 N N . ALA A 1 86 ? -5.054 -3.606 -4.599 1.00 85.88 86 ALA A N 1
ATOM 690 C CA . ALA A 1 86 ? -3.795 -3.568 -5.333 1.00 85.88 86 ALA A CA 1
ATOM 691 C C . ALA A 1 86 ? -3.923 -4.218 -6.724 1.00 85.88 86 ALA A C 1
ATOM 693 O O . ALA A 1 86 ? -3.420 -3.665 -7.707 1.00 85.88 86 ALA A O 1
ATOM 694 N N . ALA A 1 87 ? -4.638 -5.341 -6.834 1.00 81.62 87 ALA A N 1
ATOM 695 C CA . ALA A 1 87 ? -4.922 -5.996 -8.109 1.00 81.62 87 ALA A CA 1
ATOM 696 C C . ALA A 1 87 ? -5.798 -5.124 -9.028 1.00 81.62 87 ALA A C 1
ATOM 698 O O . ALA A 1 87 ? -5.518 -5.014 -10.228 1.00 81.62 87 ALA A O 1
ATOM 699 N N . LEU A 1 88 ? -6.804 -4.437 -8.474 1.00 81.81 88 LEU A N 1
ATOM 700 C CA . LEU A 1 88 ? -7.633 -3.473 -9.207 1.00 81.81 88 LEU A CA 1
ATOM 701 C C . LEU A 1 88 ? -6.796 -2.327 -9.777 1.00 81.81 88 LEU A C 1
ATOM 703 O O . LEU A 1 88 ? -6.942 -1.969 -10.946 1.00 81.81 88 LEU A O 1
ATOM 707 N N . VAL A 1 89 ? -5.882 -1.776 -8.973 1.00 83.81 89 VAL A N 1
ATOM 708 C CA . VAL A 1 89 ? -4.973 -0.705 -9.403 1.00 83.81 89 VAL A CA 1
ATOM 709 C C . VAL A 1 89 ? -4.087 -1.167 -10.554 1.00 83.81 89 VAL A C 1
ATOM 711 O O . VAL A 1 89 ? -3.971 -0.459 -11.552 1.00 83.81 89 VAL A O 1
ATOM 714 N N . LEU A 1 90 ? -3.481 -2.351 -10.449 1.00 82.62 90 LEU A N 1
ATOM 715 C CA . LEU A 1 90 ? -2.647 -2.895 -11.522 1.00 82.62 90 LEU A CA 1
ATOM 716 C C . LEU A 1 90 ? -3.457 -3.131 -12.800 1.00 82.62 90 LEU A C 1
ATOM 718 O O . LEU A 1 90 ? -3.016 -2.761 -13.887 1.00 82.62 90 LEU A O 1
ATOM 722 N N . THR A 1 91 ? -4.673 -3.659 -12.676 1.00 79.56 91 THR A N 1
ATOM 723 C CA . THR A 1 91 ? -5.553 -3.858 -13.833 1.00 79.56 91 THR A CA 1
ATOM 724 C C . THR A 1 91 ? -5.927 -2.523 -14.486 1.00 79.56 91 THR A C 1
ATOM 726 O O . THR A 1 91 ? -5.831 -2.383 -15.705 1.00 79.56 91 THR A O 1
ATOM 729 N N . GLY A 1 92 ? -6.264 -1.504 -13.688 1.00 79.69 92 GLY A N 1
ATOM 730 C CA . GLY A 1 92 ? -6.574 -0.154 -14.171 1.00 79.69 92 GLY A CA 1
ATOM 731 C C . GLY A 1 92 ? -5.400 0.554 -14.859 1.00 79.69 92 GLY A C 1
ATOM 732 O O . GLY A 1 92 ? -5.615 1.414 -15.709 1.00 79.69 92 GLY A O 1
ATOM 733 N N . LEU A 1 93 ? -4.157 0.168 -14.551 1.00 79.38 93 LEU A N 1
ATOM 734 C CA . LEU A 1 93 ? -2.949 0.652 -15.231 1.00 79.38 93 LEU A CA 1
ATOM 735 C C . LEU A 1 93 ? -2.666 -0.066 -16.565 1.00 79.38 93 LEU A C 1
ATOM 737 O O . LEU A 1 93 ? -1.672 0.235 -17.223 1.00 79.38 93 LEU A O 1
ATOM 741 N N . GLY A 1 94 ? -3.531 -0.993 -16.986 1.00 77.75 94 GLY A N 1
ATOM 742 C CA . GLY A 1 94 ? -3.422 -1.685 -18.270 1.00 77.75 94 GLY A CA 1
ATOM 743 C C . GLY 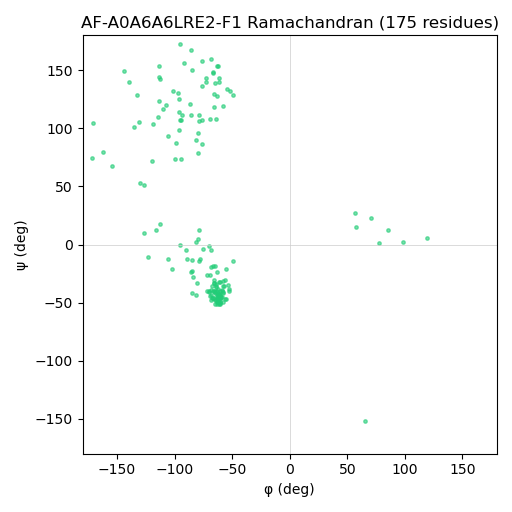A 1 94 ? -2.515 -2.916 -18.250 1.00 77.75 94 GLY A C 1
ATOM 744 O O . GLY A 1 94 ? -2.184 -3.444 -19.316 1.00 77.75 94 GLY A O 1
ATOM 745 N N . PHE A 1 95 ? -2.126 -3.403 -17.068 1.00 76.12 95 PHE A N 1
ATOM 746 C CA . PHE A 1 95 ? -1.435 -4.682 -16.946 1.00 76.12 95 PHE A CA 1
ATOM 747 C C . PHE A 1 95 ? -2.421 -5.815 -17.287 1.00 76.12 95 PHE A C 1
ATOM 749 O O . PHE A 1 95 ? -3.381 -6.071 -16.564 1.00 76.12 95 PHE A O 1
ATOM 756 N N . LYS A 1 96 ? -2.225 -6.444 -18.455 1.00 64.00 96 LYS A N 1
ATOM 757 C CA . LYS A 1 96 ? -3.132 -7.463 -19.011 1.00 64.00 96 LYS A CA 1
ATOM 758 C C . LYS A 1 96 ? -2.986 -8.817 -18.306 1.00 64.00 96 LYS A C 1
ATOM 760 O O . LYS A 1 96 ? -1.937 -9.132 -17.748 1.00 64.00 96 LYS A O 1
ATOM 765 N N . ARG A 1 97 ? -4.034 -9.642 -18.413 1.00 55.66 97 ARG A N 1
ATOM 766 C CA . ARG A 1 97 ? -4.059 -11.057 -17.994 1.00 55.66 97 ARG A CA 1
ATOM 767 C C . ARG A 1 97 ? -2.835 -11.795 -18.566 1.00 55.66 97 ARG A C 1
ATOM 769 O O . ARG A 1 97 ? -2.555 -11.673 -19.757 1.00 55.66 97 ARG A O 1
ATOM 776 N N . GLY A 1 98 ? -2.099 -12.504 -17.706 1.00 53.47 98 GLY A N 1
ATOM 777 C CA . GLY A 1 98 ? -0.786 -13.095 -18.015 1.00 53.47 98 GLY A CA 1
ATOM 778 C C . GLY A 1 98 ? 0.373 -12.577 -17.151 1.00 53.47 98 GLY A C 1
ATOM 779 O O . GLY A 1 98 ? 1.521 -12.932 -17.409 1.00 53.47 98 GLY A O 1
ATOM 780 N N . LEU A 1 99 ? 0.100 -11.749 -16.133 1.00 58.62 99 LEU A N 1
ATOM 781 C CA . LEU A 1 99 ? 1.094 -11.415 -15.111 1.00 58.62 99 LEU A CA 1
ATOM 782 C C . LEU A 1 99 ? 1.444 -12.661 -14.297 1.00 58.62 99 LEU A C 1
ATOM 784 O O . LEU A 1 99 ? 0.598 -13.218 -13.601 1.00 58.62 99 LEU A O 1
ATOM 788 N N . THR A 1 100 ? 2.708 -13.064 -14.349 1.00 53.69 100 THR A N 1
ATOM 789 C CA . THR A 1 100 ? 3.254 -14.027 -13.396 1.00 53.69 100 THR A CA 1
ATOM 790 C C . THR A 1 100 ? 3.498 -13.303 -12.078 1.00 53.69 100 THR A C 1
ATOM 792 O O . THR A 1 100 ? 4.428 -12.505 -11.965 1.00 53.69 100 THR A O 1
ATOM 795 N N . PHE A 1 101 ? 2.661 -13.570 -11.078 1.00 57.38 101 PHE A N 1
ATOM 796 C CA . PHE A 1 101 ? 2.887 -13.094 -9.718 1.00 57.38 101 PHE A CA 1
ATOM 797 C C . PHE A 1 101 ? 3.927 -13.989 -9.047 1.00 57.38 101 PHE A C 1
ATOM 799 O O . PHE A 1 101 ? 3.671 -15.161 -8.779 1.00 57.38 101 PHE A O 1
ATOM 806 N N . ILE A 1 102 ? 5.110 -13.441 -8.784 1.00 56.59 102 ILE A N 1
ATOM 807 C CA . ILE A 1 102 ? 6.117 -14.096 -7.950 1.00 56.59 102 ILE A CA 1
ATOM 808 C C . ILE A 1 102 ? 5.952 -13.518 -6.547 1.00 56.59 102 ILE A C 1
ATOM 810 O O . ILE A 1 102 ? 6.390 -12.402 -6.270 1.00 56.59 102 ILE A O 1
ATOM 814 N N . LEU A 1 103 ? 5.254 -14.258 -5.686 1.00 58.19 103 LEU A N 1
ATOM 815 C CA . LEU A 1 103 ? 5.111 -13.914 -4.276 1.00 58.19 103 LEU A CA 1
ATOM 816 C C . LEU A 1 103 ? 6.392 -14.315 -3.555 1.00 58.19 103 LEU A C 1
ATOM 818 O O . LEU A 1 103 ? 6.647 -15.498 -3.333 1.00 58.19 103 LEU A O 1
ATOM 822 N N . LEU A 1 104 ? 7.200 -13.326 -3.196 1.00 59.97 104 LEU A N 1
ATOM 823 C CA . LEU A 1 104 ? 8.309 -13.534 -2.283 1.00 59.97 104 LEU A CA 1
ATOM 824 C C . LEU A 1 104 ? 7.811 -13.166 -0.879 1.00 59.97 104 LEU A C 1
ATOM 826 O O . LEU A 1 104 ? 7.465 -12.019 -0.607 1.00 59.97 104 LEU A O 1
ATOM 830 N N . GLY A 1 105 ? 7.608 -14.194 -0.052 1.00 59.41 105 GLY A N 1
ATOM 831 C CA . GLY A 1 105 ? 7.030 -14.087 1.290 1.00 59.41 105 GLY A CA 1
ATOM 832 C C . GLY A 1 105 ? 8.090 -13.988 2.393 1.00 59.41 105 GLY A C 1
ATOM 833 O O . GLY A 1 105 ? 9.279 -14.183 2.133 1.00 59.41 105 GLY A O 1
ATOM 834 N N . PRO A 1 106 ? 7.674 -13.732 3.648 1.00 58.16 106 PRO A N 1
ATOM 835 C CA . PRO A 1 106 ? 8.581 -13.500 4.759 1.00 58.16 106 PRO A CA 1
ATOM 836 C C . PRO A 1 106 ? 9.187 -14.822 5.230 1.00 58.16 106 PRO A C 1
ATOM 838 O O . PRO A 1 106 ? 8.732 -15.460 6.174 1.00 58.16 106 PRO A O 1
ATOM 841 N N . ILE A 1 107 ? 10.277 -15.212 4.589 1.00 48.28 107 ILE A N 1
ATOM 842 C CA . ILE A 1 107 ? 11.354 -15.904 5.277 1.00 48.28 107 ILE A CA 1
ATOM 843 C C . ILE A 1 107 ? 12.518 -14.929 5.195 1.00 48.28 107 ILE A C 1
ATOM 845 O O . ILE A 1 107 ? 13.064 -14.705 4.118 1.00 48.28 107 ILE A O 1
ATOM 849 N N . CYS A 1 108 ? 12.898 -14.330 6.326 1.00 51.66 108 CYS A N 1
ATOM 850 C CA . CYS A 1 108 ? 13.968 -13.328 6.447 1.00 51.66 108 CYS A CA 1
ATOM 851 C C . CYS A 1 108 ? 15.299 -13.722 5.763 1.00 51.66 108 CYS A C 1
ATOM 853 O O . CYS A 1 108 ? 16.157 -12.874 5.545 1.00 51.66 108 CYS A O 1
ATOM 855 N N . MET A 1 109 ? 15.467 -14.997 5.396 1.00 55.38 109 MET A N 1
ATOM 856 C CA . MET A 1 109 ? 16.584 -15.528 4.617 1.00 55.38 109 MET A CA 1
ATOM 857 C C . MET A 1 109 ? 16.632 -15.019 3.160 1.00 55.38 109 MET A C 1
ATOM 859 O O . MET A 1 109 ? 17.687 -15.092 2.537 1.00 55.38 109 MET A O 1
ATOM 863 N N . MET A 1 110 ? 15.533 -14.479 2.614 1.00 64.69 110 MET A N 1
ATOM 864 C CA . MET A 1 110 ? 15.425 -14.062 1.207 1.00 64.69 110 MET A CA 1
ATOM 865 C C . MET A 1 110 ? 15.209 -12.555 0.976 1.00 64.69 110 MET A C 1
ATOM 867 O O . MET A 1 110 ? 14.991 -12.153 -0.161 1.00 64.69 110 MET A O 1
ATOM 871 N N . ALA A 1 111 ? 15.376 -11.691 1.985 1.00 75.19 111 ALA A N 1
ATOM 872 C CA . ALA A 1 111 ? 15.212 -10.235 1.810 1.00 75.19 111 ALA A CA 1
ATOM 873 C C . ALA A 1 111 ? 16.121 -9.640 0.708 1.00 75.19 111 ALA A C 1
ATOM 875 O O . ALA A 1 111 ? 15.768 -8.672 0.034 1.00 75.19 111 ALA A O 1
ATOM 876 N N . ALA A 1 112 ? 17.296 -10.243 0.491 1.00 82.94 112 ALA A N 1
ATOM 877 C CA . ALA A 1 112 ? 18.186 -9.881 -0.610 1.00 82.94 112 ALA A CA 1
ATOM 878 C C . ALA A 1 112 ? 17.601 -10.243 -1.988 1.00 82.94 112 ALA A C 1
ATOM 880 O O . ALA A 1 112 ? 17.793 -9.495 -2.945 1.00 82.94 112 ALA A O 1
ATOM 881 N N . LEU A 1 113 ? 16.875 -11.359 -2.097 1.00 83.44 113 LEU A N 1
ATOM 882 C CA . LEU A 1 113 ? 16.201 -11.758 -3.334 1.00 83.44 113 LEU A CA 1
ATOM 883 C C . LEU A 1 113 ? 15.019 -10.837 -3.634 1.00 83.44 113 LEU A C 1
ATOM 885 O O . LEU A 1 113 ? 14.877 -10.423 -4.781 1.00 83.44 113 LEU A O 1
ATOM 889 N N . ASP A 1 114 ? 14.254 -10.434 -2.617 1.00 83.50 114 ASP A N 1
ATOM 890 C CA . ASP A 1 114 ? 13.177 -9.444 -2.764 1.00 83.50 114 ASP A CA 1
ATOM 891 C C . ASP A 1 114 ? 13.728 -8.126 -3.300 1.00 83.50 114 ASP A C 1
ATOM 893 O O . ASP A 1 114 ? 13.189 -7.549 -4.247 1.00 83.50 114 ASP A O 1
ATOM 897 N N . PHE A 1 115 ? 14.854 -7.679 -2.734 1.00 88.25 115 PHE A N 1
ATOM 898 C CA . PHE A 1 115 ? 15.551 -6.495 -3.209 1.00 88.25 115 PHE A CA 1
ATOM 899 C C . PHE A 1 115 ? 16.004 -6.648 -4.663 1.00 88.25 115 PHE A C 1
ATOM 901 O O . PHE A 1 115 ? 15.695 -5.778 -5.472 1.00 88.25 115 PHE A O 1
ATOM 908 N N . ILE A 1 116 ? 16.695 -7.736 -5.023 1.00 88.38 116 ILE A N 1
ATOM 909 C CA . ILE A 1 116 ? 17.198 -7.950 -6.390 1.00 88.38 116 ILE A CA 1
ATOM 910 C C . ILE A 1 116 ? 16.042 -8.023 -7.395 1.00 88.38 116 ILE A C 1
ATOM 912 O O . ILE A 1 116 ? 16.096 -7.359 -8.433 1.00 88.38 116 ILE A O 1
ATOM 916 N N . ALA A 1 117 ? 14.983 -8.774 -7.090 1.00 87.00 117 ALA A N 1
ATOM 917 C CA . ALA A 1 117 ? 13.809 -8.898 -7.951 1.00 87.00 117 ALA A CA 1
ATOM 918 C C . ALA A 1 117 ? 13.111 -7.541 -8.142 1.00 87.00 117 ALA A C 1
ATOM 920 O O . ALA A 1 117 ? 12.795 -7.140 -9.259 1.00 87.00 117 ALA A O 1
ATOM 921 N N . CYS A 1 118 ? 12.927 -6.765 -7.075 1.00 89.00 118 CYS A N 1
ATOM 922 C CA . CYS A 1 118 ? 12.308 -5.447 -7.196 1.00 89.00 118 CYS A CA 1
ATOM 923 C C . CYS A 1 118 ? 13.224 -4.440 -7.916 1.00 89.00 118 CYS A C 1
ATOM 925 O O . CYS A 1 118 ? 12.765 -3.680 -8.772 1.00 89.00 118 CYS A O 1
ATOM 927 N N . ALA A 1 119 ? 14.525 -4.449 -7.619 1.00 90.12 119 ALA A N 1
ATOM 928 C CA . ALA A 1 119 ? 15.506 -3.539 -8.202 1.00 90.12 119 ALA A CA 1
ATOM 929 C C . ALA A 1 119 ? 15.685 -3.762 -9.709 1.00 90.12 119 ALA A C 1
ATOM 931 O O . ALA A 1 119 ? 15.772 -2.782 -10.448 1.00 90.12 119 ALA A O 1
ATOM 932 N N . THR A 1 120 ? 15.692 -5.021 -10.158 1.00 88.50 120 THR A N 1
ATOM 933 C CA . THR A 1 120 ? 15.929 -5.400 -11.564 1.00 88.50 120 THR A CA 1
ATOM 934 C C . THR A 1 120 ? 14.659 -5.487 -12.416 1.00 88.50 120 THR A C 1
ATOM 936 O O . THR A 1 120 ? 14.761 -5.673 -13.626 1.00 88.50 120 THR A O 1
ATOM 939 N N . SER A 1 121 ? 13.474 -5.323 -11.820 1.00 88.69 121 SER A N 1
ATOM 940 C CA . SER A 1 121 ? 12.199 -5.279 -12.548 1.00 88.69 121 SER A CA 1
ATOM 941 C C . SER A 1 121 ? 12.111 -4.111 -13.539 1.00 88.69 121 SER A C 1
ATOM 943 O O . SER A 1 121 ? 12.704 -3.051 -13.328 1.00 88.69 121 SER A O 1
ATOM 945 N N . ASP A 1 122 ? 11.312 -4.242 -14.598 1.00 87.94 122 ASP A N 1
ATOM 946 C CA . ASP A 1 122 ? 11.048 -3.122 -15.511 1.00 87.94 122 ASP A CA 1
ATOM 947 C C . ASP A 1 122 ? 10.214 -2.043 -14.815 1.00 87.94 122 ASP A C 1
ATOM 949 O O . ASP A 1 122 ? 10.462 -0.847 -14.957 1.00 87.94 122 ASP A O 1
ATOM 953 N N . VAL A 1 123 ? 9.243 -2.467 -14.006 1.00 88.69 123 VAL A N 1
ATOM 954 C CA . VAL A 1 123 ? 8.360 -1.582 -13.249 1.00 88.69 123 VAL A CA 1
ATOM 955 C C . VAL A 1 123 ? 8.274 -2.077 -11.814 1.00 88.69 123 VAL A C 1
ATOM 957 O O . VAL A 1 123 ? 7.945 -3.236 -11.576 1.00 88.69 123 VAL A O 1
ATOM 960 N N . PHE A 1 124 ? 8.504 -1.181 -10.859 1.00 90.75 124 PHE A N 1
ATOM 961 C CA . PHE A 1 124 ? 8.341 -1.483 -9.442 1.00 90.75 124 PHE A CA 1
ATOM 962 C C . PHE A 1 124 ? 7.092 -0.789 -8.901 1.00 90.75 124 PHE A C 1
ATOM 964 O O . PHE A 1 124 ? 7.002 0.435 -8.955 1.00 90.75 124 PHE A O 1
ATOM 971 N N . ALA A 1 125 ? 6.131 -1.549 -8.385 1.00 89.81 125 ALA A N 1
ATOM 972 C CA . ALA A 1 125 ? 4.934 -1.045 -7.724 1.00 89.81 125 ALA A CA 1
ATOM 973 C C . ALA A 1 125 ? 4.963 -1.388 -6.231 1.00 89.81 125 ALA A C 1
ATOM 975 O O . ALA A 1 125 ? 5.393 -2.469 -5.839 1.00 89.81 125 ALA A O 1
ATOM 976 N N . MET A 1 126 ? 4.479 -0.480 -5.386 1.00 89.12 126 MET A N 1
ATOM 977 C CA . MET A 1 126 ? 4.483 -0.666 -3.931 1.00 89.12 126 MET A CA 1
ATOM 978 C C . MET A 1 126 ? 3.178 -0.161 -3.307 1.00 89.12 126 MET A C 1
ATOM 980 O O . MET A 1 126 ? 2.687 0.905 -3.686 1.00 89.12 126 MET A O 1
ATOM 984 N N . THR A 1 127 ? 2.627 -0.879 -2.325 1.00 86.25 127 THR A N 1
ATOM 985 C CA . THR A 1 127 ? 1.437 -0.408 -1.581 1.00 86.25 127 THR A CA 1
ATOM 986 C C . THR A 1 127 ? 1.794 0.503 -0.408 1.00 86.25 127 THR A C 1
ATOM 988 O O . THR A 1 127 ? 0.988 1.350 -0.006 1.00 86.25 127 THR A O 1
ATOM 991 N N . ASP A 1 128 ? 3.023 0.390 0.101 1.00 84.94 128 ASP A N 1
ATOM 992 C CA . ASP A 1 128 ? 3.551 1.255 1.148 1.00 84.94 128 ASP A CA 1
ATOM 993 C C . ASP A 1 128 ? 4.974 1.740 0.857 1.00 84.94 128 ASP A C 1
ATOM 995 O O . ASP A 1 128 ? 5.970 1.062 1.112 1.00 84.94 128 ASP A O 1
ATOM 999 N N . SER A 1 129 ? 5.061 2.984 0.396 1.00 81.88 129 SER A N 1
ATOM 1000 C CA . SER A 1 129 ? 6.325 3.683 0.172 1.00 81.88 129 SER A CA 1
ATOM 1001 C C . SER A 1 129 ? 7.139 3.942 1.441 1.00 81.88 129 SER A C 1
ATOM 1003 O O . SER A 1 129 ? 8.308 4.281 1.325 1.00 81.88 129 SER A O 1
ATOM 1005 N N . GLY A 1 130 ? 6.521 3.878 2.628 1.00 83.44 130 GLY A N 1
ATOM 1006 C CA . GLY A 1 130 ? 7.208 4.103 3.903 1.00 83.44 130 GLY A CA 1
ATOM 1007 C C . GLY A 1 130 ? 8.021 2.900 4.383 1.00 83.44 130 GLY A C 1
ATOM 1008 O O . GLY A 1 130 ? 8.856 3.047 5.268 1.00 83.44 130 GLY A O 1
ATOM 1009 N N . SER A 1 131 ? 7.809 1.721 3.796 1.00 86.00 131 SER A N 1
ATOM 1010 C CA . SER A 1 131 ? 8.561 0.519 4.151 1.00 86.00 131 SER A CA 1
ATOM 1011 C C . SER A 1 131 ? 10.047 0.622 3.779 1.00 86.00 131 SER A C 1
ATOM 1013 O O . SER A 1 131 ? 10.424 1.235 2.772 1.00 86.00 131 SER A O 1
ATOM 1015 N N . GLN A 1 132 ? 10.891 -0.040 4.577 1.00 88.12 132 GLN A N 1
ATOM 1016 C CA . GLN A 1 132 ? 12.347 -0.065 4.390 1.00 88.12 132 GLN A CA 1
ATOM 1017 C C . GLN A 1 132 ? 12.733 -0.580 2.997 1.00 88.12 132 GLN A C 1
ATOM 1019 O O . GLN A 1 132 ? 13.524 0.058 2.302 1.00 88.12 132 GLN A O 1
ATOM 1024 N N . LEU A 1 133 ? 12.123 -1.688 2.556 1.00 88.06 133 LEU A N 1
ATOM 1025 C CA . LEU A 1 133 ? 12.369 -2.261 1.231 1.00 88.06 133 LEU A CA 1
ATOM 1026 C C . LEU A 1 133 ? 11.969 -1.290 0.115 1.00 88.06 133 LEU A C 1
ATOM 1028 O O . LEU A 1 133 ? 12.755 -1.054 -0.797 1.00 88.06 133 LEU A O 1
ATOM 1032 N N . SER A 1 134 ? 10.785 -0.674 0.200 1.00 90.00 134 SER A N 1
ATOM 1033 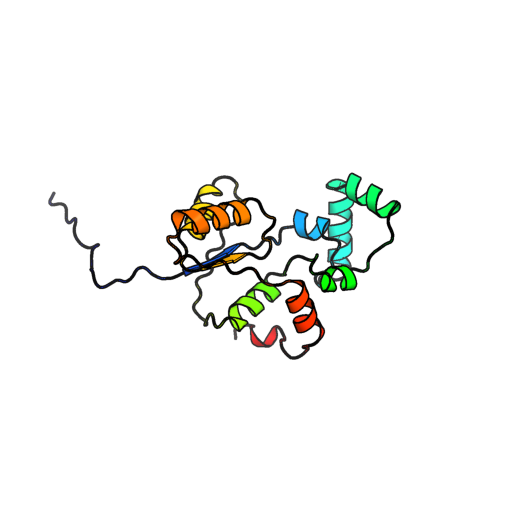C CA . SER A 1 134 ? 10.320 0.257 -0.837 1.00 90.00 134 SER A CA 1
ATOM 1034 C C . SER A 1 134 ? 11.220 1.480 -0.964 1.00 90.00 134 SER A C 1
ATOM 1036 O O . SER A 1 134 ? 11.505 1.915 -2.081 1.00 90.00 134 SER A O 1
ATOM 1038 N N . SER A 1 135 ? 11.698 2.012 0.164 1.00 92.00 135 SER A N 1
ATOM 1039 C CA . SER A 1 135 ? 12.634 3.138 0.191 1.00 92.00 135 SER A CA 1
ATOM 1040 C C . SER A 1 135 ? 13.984 2.754 -0.419 1.00 92.00 135 SER A C 1
ATOM 1042 O O . SER A 1 135 ? 14.499 3.474 -1.276 1.00 92.00 135 SER A O 1
ATOM 1044 N N . LEU A 1 136 ? 14.518 1.588 -0.041 1.00 92.12 136 LEU A N 1
ATOM 1045 C CA . LEU A 1 136 ? 15.786 1.069 -0.550 1.00 92.12 136 LEU A CA 1
ATOM 1046 C C . LEU A 1 136 ? 15.734 0.806 -2.063 1.00 92.12 136 LEU A C 1
ATOM 1048 O O . LEU A 1 136 ? 16.592 1.283 -2.803 1.00 92.12 136 LEU A O 1
ATOM 1052 N N . VAL A 1 137 ? 14.706 0.097 -2.537 1.00 92.62 137 VAL A N 1
ATOM 1053 C CA . VAL A 1 137 ? 14.513 -0.209 -3.961 1.00 92.62 137 VAL A CA 1
ATOM 1054 C C . VAL A 1 137 ? 14.309 1.072 -4.770 1.00 92.62 137 VAL A C 1
ATOM 1056 O O . VAL A 1 137 ? 14.947 1.247 -5.806 1.00 92.62 137 VAL A O 1
ATOM 1059 N N . SER A 1 138 ? 13.463 1.995 -4.299 1.00 92.38 138 SER A N 1
ATOM 1060 C CA . SER A 1 138 ? 13.215 3.262 -5.001 1.00 92.38 138 SER A CA 1
ATOM 1061 C C . SER A 1 138 ? 14.489 4.095 -5.121 1.00 92.38 138 SER A C 1
ATOM 1063 O O . SER A 1 138 ? 14.767 4.630 -6.195 1.00 92.38 138 SER A O 1
ATOM 1065 N N . GLY A 1 139 ? 15.283 4.177 -4.047 1.00 93.12 139 GLY A N 1
ATOM 1066 C CA . GLY A 1 139 ? 16.570 4.872 -4.046 1.00 93.12 139 GLY A CA 1
ATOM 1067 C C . GLY A 1 139 ? 17.560 4.233 -5.017 1.00 93.12 139 GLY A C 1
ATOM 1068 O O . GLY A 1 139 ? 18.119 4.927 -5.868 1.00 93.12 139 GLY A O 1
ATOM 1069 N N . PHE A 1 140 ? 17.702 2.905 -4.965 1.00 94.19 140 PHE A N 1
ATOM 1070 C CA . PHE A 1 140 ? 18.571 2.162 -5.877 1.00 94.19 140 PHE A CA 1
ATOM 1071 C C . PHE A 1 140 ? 18.178 2.381 -7.343 1.00 94.19 140 PHE A C 1
ATOM 1073 O O . PHE A 1 140 ? 19.021 2.743 -8.158 1.00 94.19 140 PHE A O 1
ATOM 1080 N N . ARG A 1 141 ? 16.892 2.237 -7.684 1.00 93.94 141 ARG A N 1
ATOM 1081 C CA . ARG A 1 141 ? 16.376 2.447 -9.048 1.00 93.94 141 ARG A CA 1
ATOM 1082 C C . ARG A 1 141 ? 16.538 3.892 -9.521 1.00 93.94 141 ARG A C 1
ATOM 1084 O O . ARG A 1 141 ? 16.803 4.117 -10.696 1.00 93.94 141 ARG A O 1
ATOM 1091 N N . THR A 1 142 ? 16.424 4.866 -8.619 1.00 91.81 142 THR A N 1
ATOM 1092 C CA . THR A 1 142 ? 16.623 6.288 -8.949 1.00 91.81 142 THR A CA 1
ATOM 1093 C C . THR A 1 142 ? 18.083 6.585 -9.285 1.00 91.81 142 THR A C 1
ATOM 1095 O O . THR A 1 142 ? 18.351 7.287 -10.255 1.00 91.81 142 THR A O 1
ATOM 1098 N N . TYR A 1 143 ? 19.027 6.042 -8.512 1.00 92.50 143 TYR A N 1
ATOM 1099 C CA . TYR A 1 143 ? 20.451 6.338 -8.680 1.00 92.50 143 TYR A CA 1
ATOM 1100 C C . TYR A 1 143 ? 21.124 5.465 -9.752 1.00 92.50 143 TYR A C 1
ATOM 1102 O O . TYR A 1 143 ? 21.901 5.965 -10.560 1.00 92.50 143 TYR A O 1
ATOM 1110 N N . TYR A 1 144 ? 20.804 4.169 -9.796 1.00 91.62 144 TYR A N 1
ATOM 1111 C CA . TYR A 1 144 ? 21.451 3.188 -10.676 1.00 91.62 144 TYR A CA 1
ATOM 1112 C C . TYR A 1 144 ? 20.592 2.761 -11.875 1.00 91.62 144 TYR A C 1
ATOM 1114 O O . TYR A 1 144 ? 21.106 2.142 -12.801 1.00 91.62 144 TYR A O 1
ATOM 1122 N N . GLY A 1 145 ? 19.296 3.090 -11.905 1.00 84.62 145 GLY A N 1
ATOM 1123 C CA . GLY A 1 145 ? 18.377 2.666 -12.974 1.00 84.62 145 GLY A CA 1
ATOM 1124 C C . GLY A 1 145 ? 18.456 3.485 -14.266 1.00 84.62 145 GLY A C 1
ATOM 1125 O O . GLY A 1 145 ? 17.633 3.289 -15.161 1.00 84.62 145 GLY A O 1
ATOM 1126 N N . GLY A 1 146 ? 19.395 4.433 -14.368 1.00 82.81 146 GLY A N 1
ATOM 1127 C CA . GLY A 1 146 ? 19.687 5.169 -15.605 1.00 82.81 146 GLY A CA 1
ATOM 1128 C C . GLY A 1 146 ? 18.491 5.912 -16.211 1.00 82.81 146 GLY A C 1
ATOM 1129 O O . GLY A 1 146 ? 18.433 6.062 -17.427 1.00 82.81 146 GLY A O 1
ATOM 1130 N N . GLY A 1 147 ? 17.503 6.308 -15.400 1.00 78.38 147 GLY A N 1
ATOM 1131 C CA . GLY A 1 147 ? 16.280 6.989 -15.852 1.00 78.38 147 GLY A CA 1
ATOM 1132 C C . GLY A 1 147 ? 15.213 6.093 -16.503 1.00 78.38 147 GLY A C 1
ATOM 1133 O O . GLY A 1 147 ? 14.160 6.599 -16.876 1.00 78.38 147 GLY A O 1
ATOM 1134 N N . HIS A 1 148 ? 15.437 4.778 -16.602 1.00 79.69 148 HIS A N 1
ATOM 1135 C CA . HIS A 1 148 ? 14.544 3.828 -17.287 1.00 79.69 148 HIS A CA 1
ATOM 1136 C C . HIS A 1 148 ? 13.865 2.831 -16.328 1.00 79.69 148 HIS A C 1
ATOM 1138 O O . HIS A 1 148 ? 13.353 1.802 -16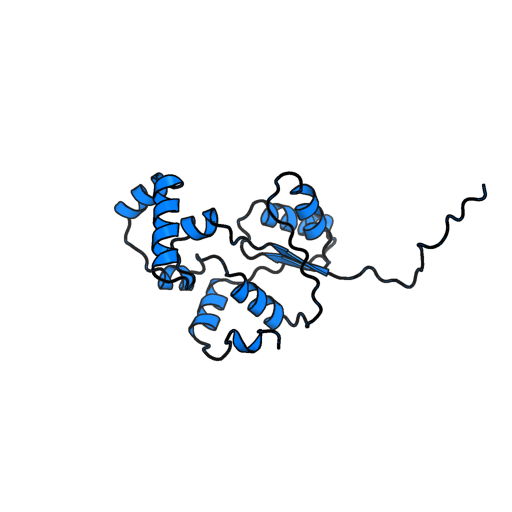.760 1.00 79.69 148 HIS A O 1
ATOM 1144 N N . ALA A 1 149 ? 13.851 3.133 -15.025 1.00 84.81 149 ALA A N 1
ATOM 1145 C CA . ALA A 1 149 ? 13.363 2.254 -13.962 1.00 84.81 149 ALA A CA 1
ATOM 1146 C C . ALA A 1 149 ? 12.185 2.895 -13.193 1.00 84.81 149 ALA A C 1
ATOM 1148 O O . ALA A 1 149 ? 12.355 3.334 -12.050 1.00 84.81 149 ALA A O 1
ATOM 1149 N N . PRO A 1 150 ? 10.983 2.994 -13.796 1.00 88.25 150 PRO A N 1
ATOM 1150 C CA . PRO A 1 150 ? 9.837 3.650 -13.174 1.00 88.25 150 PRO A CA 1
ATOM 1151 C C . PRO A 1 150 ? 9.407 2.969 -11.867 1.00 88.25 150 PRO A C 1
ATOM 1153 O O . PRO A 1 150 ? 9.420 1.738 -11.744 1.00 88.25 150 PRO A O 1
ATOM 1156 N N . ASN A 1 151 ? 8.988 3.802 -10.910 1.00 89.94 151 ASN A N 1
ATOM 1157 C CA . ASN A 1 151 ? 8.380 3.399 -9.645 1.00 89.94 151 ASN A CA 1
ATOM 1158 C C . ASN A 1 151 ? 6.915 3.861 -9.621 1.00 89.94 151 ASN A C 1
ATOM 1160 O O . ASN A 1 151 ? 6.629 5.052 -9.753 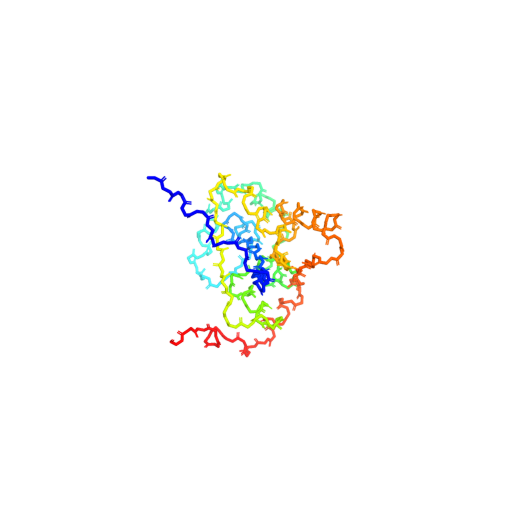1.00 89.94 151 ASN A O 1
ATOM 1164 N N . LEU A 1 152 ? 5.984 2.931 -9.430 1.00 89.12 152 LEU A N 1
ATOM 1165 C CA . LEU A 1 152 ? 4.556 3.181 -9.296 1.00 89.12 152 LEU A CA 1
ATOM 1166 C C . LEU A 1 152 ? 4.180 3.253 -7.817 1.00 89.12 152 LEU A C 1
ATOM 1168 O O . LEU A 1 152 ? 4.234 2.264 -7.083 1.00 89.12 152 LEU A O 1
ATOM 1172 N N . ARG A 1 153 ? 3.756 4.442 -7.386 1.00 88.81 153 ARG A N 1
ATOM 1173 C CA . ARG A 1 153 ? 3.253 4.692 -6.034 1.00 88.81 153 ARG A CA 1
ATOM 1174 C C . ARG A 1 153 ? 1.800 5.159 -6.110 1.00 88.81 153 ARG A C 1
ATOM 1176 O O . ARG A 1 153 ? 1.558 6.322 -6.445 1.00 88.81 153 ARG A O 1
ATOM 1183 N N . PRO A 1 154 ? 0.825 4.296 -5.792 1.00 85.94 154 PRO A N 1
ATOM 1184 C CA . PRO A 1 154 ? -0.572 4.679 -5.868 1.00 85.94 154 PRO A CA 1
ATOM 1185 C C . PRO A 1 154 ? -0.920 5.778 -4.853 1.00 85.94 154 PRO A C 1
ATOM 1187 O O . PRO A 1 154 ? -0.488 5.760 -3.697 1.00 85.94 154 PRO A O 1
ATOM 1190 N N . ASN A 1 155 ? -1.732 6.752 -5.273 1.00 89.12 155 ASN A N 1
ATOM 1191 C CA . ASN A 1 155 ? -2.240 7.781 -4.369 1.00 89.12 155 ASN A CA 1
ATOM 1192 C C . ASN A 1 155 ? -3.419 7.217 -3.569 1.00 89.12 155 ASN A C 1
ATOM 1194 O O . ASN A 1 155 ? -4.560 7.248 -4.029 1.00 89.12 155 ASN A O 1
ATOM 1198 N N . LYS A 1 156 ? -3.135 6.735 -2.355 1.00 88.50 156 LYS A N 1
ATOM 1199 C CA . LYS A 1 156 ? -4.125 6.100 -1.471 1.00 88.50 156 LYS A CA 1
ATOM 1200 C C . LYS A 1 156 ? -5.369 6.956 -1.209 1.00 88.50 156 LYS A C 1
ATOM 1202 O O . LYS A 1 156 ? -6.458 6.408 -1.143 1.00 88.50 156 LYS A O 1
ATOM 1207 N N . LYS A 1 157 ? -5.243 8.287 -1.127 1.00 90.38 157 LYS A N 1
ATOM 1208 C CA . LYS A 1 157 ? -6.398 9.189 -0.943 1.00 90.38 157 LYS A CA 1
ATOM 1209 C C . LYS A 1 157 ? -7.318 9.191 -2.163 1.00 90.38 157 LYS A C 1
ATOM 1211 O O . LYS A 1 157 ? -8.529 9.079 -2.021 1.00 90.38 157 LYS A O 1
ATOM 1216 N N . ARG A 1 158 ? -6.740 9.296 -3.365 1.00 89.19 158 ARG A N 1
ATOM 1217 C CA . ARG A 1 158 ? -7.516 9.249 -4.616 1.00 89.19 158 ARG A CA 1
ATOM 1218 C C . ARG A 1 158 ? -8.136 7.874 -4.834 1.00 89.19 158 ARG A C 1
ATOM 1220 O O . ARG A 1 158 ? -9.285 7.803 -5.241 1.00 89.19 158 ARG A O 1
ATOM 1227 N N . LEU A 1 159 ? -7.399 6.806 -4.528 1.00 86.88 159 LEU A N 1
ATOM 1228 C CA . LEU A 1 159 ? -7.930 5.446 -4.594 1.00 86.88 159 LEU A CA 1
ATOM 1229 C C . LEU A 1 159 ? -9.093 5.247 -3.632 1.00 86.88 159 LEU A C 1
ATOM 1231 O O . LEU A 1 159 ? -10.121 4.739 -4.051 1.00 86.88 159 LEU A O 1
ATOM 1235 N N . ALA A 1 160 ? -8.969 5.706 -2.386 1.00 85.50 160 ALA A N 1
ATOM 1236 C CA . ALA A 1 160 ? -10.056 5.634 -1.419 1.00 85.50 160 ALA A CA 1
ATOM 1237 C C . ALA A 1 160 ? -11.313 6.363 -1.911 1.00 85.50 160 ALA A C 1
ATOM 1239 O O . ALA A 1 160 ? -12.406 5.834 -1.746 1.00 85.50 160 ALA A O 1
ATOM 1240 N N . ALA A 1 161 ? -11.169 7.536 -2.540 1.00 85.69 161 ALA A N 1
ATOM 1241 C CA . ALA A 1 161 ? -12.300 8.248 -3.136 1.00 85.69 161 ALA A CA 1
ATOM 1242 C C . ALA A 1 161 ? -12.945 7.435 -4.272 1.00 85.69 161 ALA A C 1
ATOM 1244 O O . ALA A 1 161 ? -14.138 7.162 -4.217 1.00 85.69 161 ALA A O 1
ATOM 1245 N N . ILE A 1 162 ? -12.145 6.954 -5.232 1.00 84.38 162 ILE A N 1
ATOM 1246 C CA . ILE A 1 162 ? -12.633 6.173 -6.381 1.00 84.38 162 ILE A CA 1
ATOM 1247 C C . ILE A 1 162 ? -13.317 4.876 -5.931 1.00 84.38 162 ILE A C 1
ATOM 1249 O O . ILE A 1 162 ? -14.400 4.563 -6.406 1.00 84.38 162 ILE A O 1
ATOM 1253 N N . LEU A 1 163 ? -12.704 4.131 -5.011 1.00 78.38 163 LEU A N 1
ATOM 1254 C CA . LEU A 1 163 ? -13.230 2.855 -4.520 1.00 78.38 163 LEU A CA 1
ATOM 1255 C C . LEU A 1 163 ? -14.459 3.033 -3.617 1.00 78.38 163 LEU A C 1
ATOM 1257 O O . LEU A 1 163 ? -15.287 2.135 -3.546 1.00 78.38 163 LEU A O 1
ATOM 1261 N N . SER A 1 164 ? -14.601 4.183 -2.944 1.00 72.38 164 SER A N 1
ATOM 1262 C CA . SER A 1 164 ? -15.799 4.486 -2.143 1.00 72.38 164 SER A CA 1
ATOM 1263 C C . SER A 1 164 ? -16.969 4.984 -2.995 1.00 72.38 164 SER A C 1
ATOM 1265 O O . SER A 1 164 ? -18.120 4.754 -2.642 1.00 72.38 164 SER A O 1
ATOM 1267 N N . GLU A 1 165 ? -16.689 5.712 -4.079 1.00 65.69 165 GLU A N 1
ATOM 1268 C CA . GLU A 1 165 ? -17.706 6.292 -4.966 1.00 65.69 165 GLU A CA 1
ATOM 1269 C C . GLU A 1 165 ? -18.194 5.299 -6.023 1.00 65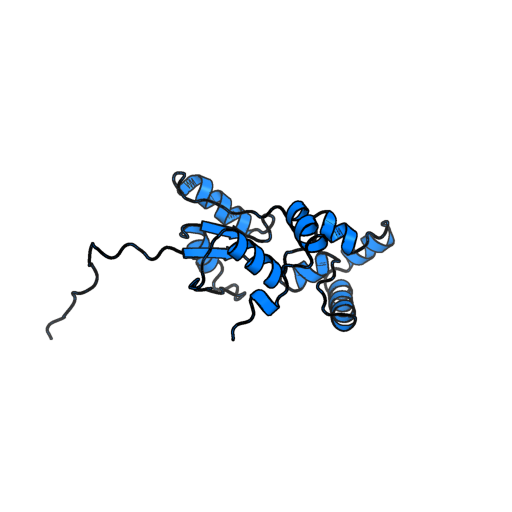.69 165 GLU A C 1
ATOM 1271 O O . GLU A 1 165 ? -19.331 5.399 -6.484 1.00 65.69 165 GLU A O 1
ATOM 1276 N N . ASN A 1 166 ? -17.347 4.346 -6.417 1.00 60.44 166 ASN A N 1
ATOM 1277 C CA . ASN A 1 166 ? -17.610 3.500 -7.564 1.00 60.44 166 ASN A CA 1
ATOM 1278 C C . ASN A 1 166 ? -18.026 2.080 -7.160 1.00 60.44 166 ASN A C 1
ATOM 1280 O O . ASN A 1 166 ? -17.196 1.187 -7.004 1.00 60.44 166 ASN A O 1
ATOM 1284 N N . SER A 1 167 ? -19.335 1.857 -7.055 1.00 53.81 167 SER A N 1
ATOM 1285 C CA . SER A 1 167 ? -19.933 0.531 -6.853 1.00 53.81 167 SER A CA 1
ATOM 1286 C C . SER A 1 167 ? -19.831 -0.390 -8.079 1.00 53.81 167 SER A C 1
ATOM 1288 O O . SER A 1 167 ? -20.275 -1.534 -8.013 1.00 53.81 167 SER A O 1
ATOM 1290 N N . THR A 1 168 ? -19.256 0.066 -9.204 1.00 50.28 168 THR A N 1
ATOM 1291 C CA . THR A 1 168 ? -19.193 -0.725 -10.447 1.00 50.28 168 THR A CA 1
ATOM 1292 C C . THR A 1 168 ? -18.008 -1.684 -10.523 1.00 50.28 168 THR A C 1
ATOM 1294 O O . THR A 1 168 ? -17.982 -2.531 -11.411 1.00 50.28 168 THR A O 1
ATOM 1297 N N . ILE A 1 169 ? -17.001 -1.556 -9.653 1.00 56.94 169 ILE A N 1
ATOM 1298 C CA . ILE A 1 169 ? -15.809 -2.417 -9.672 1.00 56.94 169 ILE A CA 1
ATOM 1299 C C . ILE A 1 169 ? -15.979 -3.503 -8.604 1.00 56.94 169 ILE A C 1
ATOM 1301 O O . ILE A 1 169 ? -15.390 -3.445 -7.530 1.00 56.94 169 ILE A O 1
ATOM 1305 N N . GLY A 1 170 ? -16.858 -4.467 -8.885 1.00 54.53 170 GLY A N 1
ATOM 1306 C CA . GLY A 1 170 ? -17.102 -5.619 -8.011 1.00 54.53 170 GLY A CA 1
ATOM 1307 C C . GLY A 1 170 ? -16.109 -6.757 -8.256 1.00 54.53 170 GLY A C 1
ATOM 1308 O O . GLY A 1 170 ? -15.659 -6.948 -9.390 1.00 54.53 170 GLY A O 1
ATOM 1309 N N . TRP A 1 171 ? -15.807 -7.538 -7.212 1.00 51.41 171 TRP A N 1
ATOM 1310 C CA . TRP A 1 171 ? -14.842 -8.647 -7.266 1.00 51.41 171 TRP A CA 1
ATOM 1311 C C . TRP A 1 171 ? -15.192 -9.713 -8.310 1.00 51.41 171 TRP A C 1
ATOM 1313 O O . TRP A 1 171 ? -14.304 -10.219 -8.986 1.00 51.41 171 TRP A O 1
ATOM 1323 N N . ASN A 1 172 ? -16.484 -9.917 -8.567 1.00 56.94 172 ASN A N 1
ATOM 1324 C CA . ASN A 1 172 ? -17.009 -10.790 -9.623 1.00 56.94 172 ASN A CA 1
ATOM 1325 C C . ASN A 1 172 ? -16.465 -10.452 -11.028 1.00 56.94 172 ASN A C 1
ATOM 1327 O O . ASN A 1 172 ? -16.489 -11.291 -11.917 1.00 56.94 172 ASN A O 1
ATOM 1331 N N . SER A 1 173 ? -15.969 -9.229 -11.257 1.00 54.59 173 SER A N 1
ATOM 1332 C CA . SER A 1 173 ? -15.348 -8.839 -12.539 1.00 54.59 173 SER A CA 1
ATOM 1333 C C . SER A 1 173 ? -13.912 -9.369 -12.699 1.00 54.59 173 SER A C 1
ATOM 1335 O O . SER A 1 173 ? -13.329 -9.278 -13.783 1.00 54.59 173 SER A O 1
ATOM 1337 N N . PHE A 1 174 ? -13.326 -9.867 -11.607 1.00 50.56 174 PHE A N 1
ATOM 1338 C CA . PHE A 1 174 ? -11.938 -10.315 -11.479 1.00 50.56 174 PHE A CA 1
ATOM 1339 C C . PHE A 1 174 ? -11.825 -11.772 -11.012 1.00 50.56 174 PHE A C 1
ATOM 1341 O O . PHE A 1 174 ? -10.727 -12.325 -11.064 1.00 50.56 174 PHE A O 1
ATOM 1348 N N . GLU A 1 175 ? -12.933 -12.381 -10.579 1.00 48.56 175 GLU A N 1
ATOM 1349 C CA . GLU A 1 175 ? -13.023 -13.811 -10.300 1.00 48.56 175 GLU A CA 1
ATOM 1350 C C . GLU A 1 175 ? -12.747 -14.610 -11.585 1.00 48.56 175 GLU A C 1
ATOM 1352 O O . GLU A 1 175 ? -13.102 -14.197 -12.693 1.00 48.56 175 GLU A O 1
ATOM 1357 N N . ILE A 1 176 ? -12.014 -15.710 -11.447 1.00 48.34 176 ILE A N 1
ATOM 1358 C CA . ILE A 1 176 ? -11.653 -16.591 -12.557 1.00 48.34 176 ILE A CA 1
ATOM 1359 C C . ILE A 1 176 ? -12.806 -17.593 -12.716 1.00 48.34 176 ILE A C 1
ATOM 1361 O O . ILE A 1 176 ? -13.098 -18.298 -11.754 1.00 48.34 176 ILE A O 1
ATOM 1365 N N . GLU A 1 177 ? -13.447 -17.632 -13.893 1.00 40.38 177 GLU A N 1
ATOM 1366 C CA . GLU A 1 177 ? -14.343 -18.737 -14.304 1.00 40.38 177 GLU A CA 1
ATOM 1367 C C . GLU A 1 177 ? -13.583 -20.063 -14.443 1.00 40.38 177 GLU A C 1
ATOM 1369 O O . GLU A 1 177 ? -12.474 -20.054 -15.036 1.00 40.38 177 GLU A O 1
#

Foldseek 3Di:
DDDPPDDDDDVPDDPDAAEAEAAPPDLVLQLLLPADDPPPPVNVVVSVVVCVPPPVVSVVVCVVDDDDDNLRSQLVLSHFQDPLLVVVVCVVVVNDPPHDDDDDDDPVVCLVVSLVCQLPHQEYEYRDCPDPSNVSSVVSCVVPVPPRYYYHYDDSNVSSVCVVVDPPPDCVVVDDD

Sequence (177 aa):
MTSTASKMNDPTRRPSRYLALHLRFEVDMIAYSLCEFGGGEDEKRELKAYRESHFPLLIERLKNSKPISPSELRKLGRCPLTPEEAALVLTGLGFKRGLTFILLGPICMMAALDFIACATSDVFAMTDSGSQLSSLVSGFRTYYGGGHAPNLRPNKKRLAAILSENSTIGWNSFEIE

Mean predicted aligned error: 9.72 Å

Radius of gyration: 20.18 Å; Cα contacts (8 Å, |Δi|>4): 160; chains: 1; bounding box: 53×50×56 Å

Secondary structure (DSSP, 8-state):
----------TT-PPPP-EEEE----HHHHHHHT---S-HHHHHHHHHHHHHHH-HHHHHHHHTSPPPPHHHHHHTT-SPPPHHHHHHHHHHTT--S--------S-GGGHHHHHHHHHHSSEEEES-TTSHHHHHHHHHHHHHSTT---EE---HHHHHHHHHH-TT--GGGTS--

InterPro domains:
  IPR019378 GDP-fucose protein O-fucosyltransferase [PF10250] (3-99)
  IPR052272 GT106 glycosyltransferase [PTHR31933] (9-98)

pLDDT: mean 79.49, std 16.44, range [32.09, 96.12]

Organism: Hevea brasiliensis (NCBI:txid3981)